Protein 4EU0 (pdb70)

Solvent-accessible surface area: 14884 Å² total; per-residue (Å²): 122,80,16,77,74,19,2,41,30,3,23,60,72,23,132,139,28,122,62,133,84,48,20,10,75,45,11,1,107,33,0,7,58,23,0,12,116,35,0,53,14,151,31,0,0,0,0,75,10,103,186,101,82,50,25,54,79,138,48,48,16,69,55,37,159,36,75,91,28,99,94,108,48,142,18,7,55,50,0,0,126,177,17,100,41,28,27,91,75,208,80,21,0,4,1,8,0,26,8,15,115,31,103,6,26,0,0,0,5,1,41,85,16,44,172,158,23,34,51,106,211,12,4,45,53,0,30,21,0,1,7,18,0,0,8,18,6,32,52,72,112,45,92,169,110,193,54,86,86,49,30,22,42,2,25,25,22,2,55,28,1,58,38,7,5,161,79,65,60,38,57,5,1,0,0,0,0,6,8,51,30,103,194,54,3,85,74,0,18,143,26,0,54,69,5,90,149,30,13,20,5,19,12,132,26,128,13,113,129,44,83,51,0,0,0,1,0,3,8,6,18,55,54,150,32,1,94,34,19,21,131,65,0,81,106,48,4,22,140,107,27,38,150,100,96,97,2,91,59,3,10,3,131,44,52,67,25,83,6,85,70,65,68,91,232,138,24,31,31,102,7,5,86,104,70,1,11,8,70,90,159,47,9,60,100

Foldseek 3Di:
DVLLVLLLVLLVVVVVPPLPDQSCLVCVAVLVVVLCVLLVAAWKFKWFADQVLHTDQPTSDIHHPYDTDDDCQPQSPVCSVVVAWDAPPCVGIKAFQAELVGGGGMIMGGPDHDPVSSDPVSRLVSNLSSHSVSNSSCPSPVVPDDDDPLQVLVQRLVSSQLCCQQPPVFKKKKKKKWAAAPVCQVVLVVLVVVLDDRSKGWAWDAAPVRTTIIMIIGGRADPVRVVVSVVVSQVSCCVVDPVVDGSVNSRIDMDMDMRHSPDDPCVVVCVVCPVVRHDCVRHDD

Sequence (285 aa):
QSLRSSLLGLRQLLRELPGDEAPLDALAETVLALLAQYGSLRIAGLYRVRYDRTPEPQPLATLGEMPALDADDLLVRTCLERGELVSVRQAAVCVPLVDTDGRILALLAVEQMPFFVFNERTFSLLAILAGHIADLLQSDRRALQLADIDAQRFSQYLKRSLLDARDHGLPACLYAFELTDARYGEEVQRLLEGSQRGLDVQLRLRNDEGRRVLLVLLPLTSAEGSQGYLQRLRILFAERFGQARELESLGVRIRQYELDAGNDRQALGHFLFNECGLNDQQVAI

InterPro domains:
  IPR003018 GAF domain [PF13185] (179-308)
  IPR029016 GAF-like domain superfamily [G3DSA:3.30.450.40] (155-318)
  IPR031583 PelD, GGDEF domain [PF16963] (321-444)
  IPR038367 PelD, GGDEF domain superfamily [G3DSA:3.30.70.2880] (319-455)

Secondary structure (DSSP, 8-state):
-HHHHHHHHHHHHHHHS-SSS-HHHHTHHHHHHHHHHHHT-SEEEEEEB-TTS-B-SS-SEEESS-PPP-S--HHHHHHHHHTS-EE-----EEEEEE-TTS-EEEEEEEEE--GGG-SHHHHHHHHHHHHHHHHHHGGGGGGG-SS-HHHHHHHHHHHHHHHHHHHH---EEEEEEEE--TTTHHHHHHHHHHT--TT-EEEEEE-TTS-EEEEEEETT--HHHHHHHHHHHHHHHHHHS-TT--TGGGTEEEEEEEE-TTS-TTHHHIIIIIIS---TTT---

Organism: Pseudomonas aeruginosa (strain ATCC 15692 / DSM 22644 / CIP 104116 / JCM 14847 / LMG 12228 / 1C / PRS 101 / PAO1) (NCBI:txid208964)

B-factor: mean 26.8, std 11.44, range [4.58, 91.26]

Structure (mmCIF, N/CA/C/O backbone):
data_4EU0
#
_entry.id   4EU0
#
_cell.length_a   58.517
_cell.length_b   41.395
_cell.length_c   62.912
_cell.angle_alpha   90.000
_cell.angle_beta   109.920
_cell.angle_gamma   90.000
#
_symmetry.space_group_name_H-M   'P 1 21 1'
#
loop_
_entity.id
_entity.type
_entity.pdbx_description
1 polymer PelD
2 non-polymer "9,9'-[(2R,3R,3aS,5S,7aR,9R,10R,10aS,12S,14aR)-3,5,10,12-tetrahydroxy-5,12-dioxidooctahydro-2H,7H-difuro[3,2-d:3',2'-j][1,3,7,9,2,8]tetraoxadiphosphacyclododecine-2,9-diyl]bis(2-amino-1,9-dihydro-6H-purin-6-one)"
3 water water
#
loop_
_atom_site.group_PDB
_atom_site.id
_atom_site.type_symbol
_atom_site.label_atom_id
_atom_site.label_alt_id
_atom_site.label_comp_id
_atom_site.label_asym_id
_atom_site.label_entity_id
_atom_site.label_seq_id
_atom_site.pdbx_PDB_ins_code
_atom_site.Cartn_x
_atom_site.Cartn_y
_atom_site.Cartn_z
_atom_site.occupancy
_atom_site.B_iso_or_equiv
_atom_site.auth_seq_id
_atom_site.auth_comp_id
_atom_site.auth_asym_id
_atom_site.auth_atom_id
_atom_site.pdbx_PDB_model_num
ATOM 1 N N . GLN A 1 1 ? 7.486 0.816 8.781 1.00 32.64 158 GLN A N 1
ATOM 2 C CA . GLN A 1 1 ? 6.509 0.066 7.946 1.00 32.15 158 GLN A CA 1
ATOM 3 C C . GLN A 1 1 ? 5.585 1.035 7.220 1.00 31.39 158 GLN A C 1
ATOM 4 O O . GLN A 1 1 ? 5.326 2.143 7.705 1.00 30.48 158 GLN A O 1
ATOM 10 N N . SER A 1 2 ? 5.104 0.618 6.050 1.00 31.12 159 SER A N 1
ATOM 11 C CA . SER A 1 2 ? 4.211 1.454 5.246 1.00 30.56 159 SER A CA 1
ATOM 12 C C . SER A 1 2 ? 2.903 1.773 5.970 1.00 28.33 159 SER A C 1
ATOM 13 O O . SER A 1 2 ? 2.424 2.907 5.901 1.00 28.22 159 SER A O 1
ATOM 16 N N . LEU A 1 3 ? 2.351 0.787 6.679 1.00 25.90 160 LEU A N 1
ATOM 17 C CA . LEU A 1 3 ? 1.147 0.996 7.485 1.00 24.07 160 LEU A CA 1
ATOM 18 C C . LEU A 1 3 ? 1.369 2.067 8.549 1.00 22.15 160 LEU A C 1
ATOM 19 O O . LEU A 1 3 ? 0.568 2.995 8.668 1.00 21.65 160 LEU A O 1
ATOM 24 N N . ARG A 1 4 ? 2.454 1.935 9.312 1.00 20.66 161 ARG A N 1
ATOM 25 C CA . ARG A 1 4 ? 2.764 2.903 10.362 1.00 19.21 161 ARG A CA 1
ATOM 26 C C . ARG A 1 4 ? 2.890 4.303 9.760 1.00 19.57 161 ARG A C 1
ATOM 27 O O . ARG A 1 4 ? 2.301 5.248 10.268 1.00 19.42 161 ARG A O 1
ATOM 35 N N . SER A 1 5 ? 3.641 4.425 8.669 1.00 20.57 162 SER A N 1
ATOM 36 C CA . SER A 1 5 ? 3.810 5.731 8.020 1.00 21.24 162 SER A CA 1
ATOM 37 C C . SER A 1 5 ? 2.487 6.281 7.487 1.00 21.23 162 SER A C 1
ATOM 38 O O . SER A 1 5 ? 2.222 7.468 7.606 1.00 21.42 162 SER A O 1
ATOM 41 N N . SER A 1 6 ? 1.644 5.414 6.925 1.00 20.76 163 SER A N 1
ATOM 42 C CA . SER A 1 6 ? 0.303 5.829 6.490 1.00 20.79 163 SER A CA 1
ATOM 43 C C . SER A 1 6 ? -0.537 6.398 7.628 1.00 19.83 163 SER A C 1
ATOM 44 O O . SER A 1 6 ? -1.186 7.429 7.477 1.00 19.87 163 SER A O 1
ATOM 47 N N . LEU A 1 7 ? -0.534 5.703 8.760 1.00 18.11 164 LEU A N 1
ATOM 48 C CA . LEU A 1 7 ? -1.298 6.140 9.928 1.00 17.11 164 LEU A CA 1
ATOM 49 C C . LEU A 1 7 ? -0.745 7.420 10.532 1.00 17.37 164 LEU A C 1
ATOM 50 O O . LEU A 1 7 ? -1.506 8.270 10.982 1.00 17.17 164 LEU A O 1
ATOM 55 N N . LEU A 1 8 ? 0.581 7.550 10.531 1.00 17.56 165 LEU A N 1
ATOM 56 C CA . LEU A 1 8 ? 1.232 8.769 11.002 1.00 18.06 165 LEU A CA 1
ATOM 57 C C . LEU A 1 8 ? 0.878 9.970 10.151 1.00 19.48 165 LEU A C 1
ATOM 58 O O . LEU A 1 8 ? 0.673 11.060 10.675 1.00 19.86 165 LEU A O 1
ATOM 63 N N . GLY A 1 9 ? 0.799 9.757 8.837 1.00 19.81 166 GLY A N 1
ATOM 64 C CA . GLY A 1 9 ? 0.388 10.792 7.904 1.00 21.98 166 GLY A CA 1
ATOM 65 C C . GLY A 1 9 ? -1.022 11.259 8.196 1.00 22.12 166 GLY A C 1
ATOM 66 O O . GLY A 1 9 ? -1.257 12.448 8.320 1.00 22.92 166 GLY A O 1
ATOM 67 N N . LEU A 1 10 ? -1.957 10.317 8.329 1.00 21.45 167 LEU A N 1
ATOM 68 C CA . LEU A 1 10 ? -3.356 10.660 8.639 1.00 21.56 167 LEU A CA 1
ATOM 69 C C . LEU A 1 10 ? -3.496 11.353 9.996 1.00 21.37 167 LEU A C 1
ATOM 70 O O . LEU A 1 10 ? -4.250 12.320 10.132 1.00 21.83 167 LEU A O 1
ATOM 75 N N . ARG A 1 11 ? -2.769 10.854 10.996 1.00 19.67 168 ARG A N 1
ATOM 76 C CA . ARG A 1 11 ? -2.796 11.455 12.327 1.00 20.21 168 ARG A CA 1
ATOM 77 C C . ARG A 1 11 ? -2.356 12.919 12.301 1.00 22.06 168 ARG A C 1
ATOM 78 O O . ARG A 1 11 ? -2.925 13.765 12.995 1.00 22.59 168 ARG A O 1
ATOM 86 N N . GLN A 1 12 ? -1.360 13.209 11.471 1.00 23.49 169 GLN A N 1
ATOM 87 C CA . GLN A 1 12 ? -0.802 14.551 11.400 1.00 25.95 169 GLN A CA 1
ATOM 88 C C . GLN A 1 12 ? -1.784 15.484 10.708 1.00 27.97 169 GLN A C 1
ATOM 89 O O . GLN A 1 12 ? -1.966 16.626 11.126 1.00 29.52 169 GLN A O 1
ATOM 95 N N . LEU A 1 13 ? -2.447 14.975 9.672 1.00 28.50 170 LEU A N 1
ATOM 96 C CA . LEU A 1 13 ? -3.502 15.720 8.988 1.00 31.18 170 LEU A CA 1
ATOM 97 C C . LEU A 1 13 ? -4.624 16.051 9.974 1.00 31.57 170 LEU A C 1
ATOM 98 O O . LEU A 1 13 ? -5.155 17.164 9.962 1.00 33.13 170 LEU A O 1
ATOM 103 N N . LEU A 1 14 ? -4.950 15.093 10.847 1.00 30.64 171 LEU A N 1
ATOM 104 C CA . LEU A 1 14 ? -5.971 15.285 11.881 1.00 31.69 171 LEU A CA 1
ATOM 105 C C . LEU A 1 14 ? -5.548 16.298 12.946 1.00 33.11 171 LEU A C 1
ATOM 106 O O . LEU A 1 14 ? -6.386 17.020 13.486 1.00 34.83 171 LEU A O 1
ATOM 111 N N . ARG A 1 15 ? -4.250 16.349 13.240 1.00 33.47 172 ARG A N 1
ATOM 112 C CA . ARG A 1 15 ? -3.704 17.313 14.198 1.00 34.97 172 ARG A CA 1
ATOM 113 C C . ARG A 1 15 ? -3.633 18.713 13.584 1.00 37.96 172 ARG A C 1
ATOM 114 O O . ARG A 1 15 ? -3.746 19.713 14.296 1.00 39.33 172 ARG A O 1
ATOM 122 N N . GLU A 1 16 ? -3.453 18.767 12.264 1.00 39.41 173 GLU A N 1
ATOM 123 C CA . GLU A 1 16 ? -3.364 20.031 11.522 1.00 42.66 173 GLU A CA 1
ATOM 124 C C . GLU A 1 16 ? -4.733 20.578 11.109 1.00 44.76 173 GLU A C 1
ATOM 125 O O . GLU A 1 16 ? -4.829 21.691 10.581 1.00 47.09 173 GLU A O 1
ATOM 131 N N . LEU A 1 17 ? -5.781 19.786 11.344 1.00 44.44 174 LEU A N 1
ATOM 132 C CA . LEU A 1 17 ? -7.166 20.175 11.053 1.00 46.69 174 LEU A CA 1
ATOM 133 C C . LEU A 1 17 ? -7.538 21.418 11.868 1.00 48.89 174 LEU A C 1
ATOM 134 O O . LEU A 1 17 ? -7.210 21.487 13.054 1.00 48.20 174 LEU A O 1
ATOM 139 N N . PRO A 1 18 ? -8.219 22.404 11.236 1.00 51.97 175 PRO A N 1
ATOM 140 C CA . PRO A 1 18 ? -8.551 23.679 11.893 1.00 54.73 175 PRO A CA 1
ATOM 141 C C . PRO A 1 18 ? -9.162 23.557 13.294 1.00 54.78 175 PRO A C 1
ATOM 142 O O . PRO A 1 18 ? -8.919 24.420 14.140 1.00 56.22 175 PRO A O 1
ATOM 146 N N . GLY A 1 19 ? -9.948 22.508 13.530 1.00 53.78 176 GLY A N 1
ATOM 147 C CA . GLY A 1 19 ? -10.471 22.226 14.870 1.00 53.84 176 GLY A CA 1
ATOM 148 C C . GLY A 1 19 ? -11.980 22.304 15.006 1.00 55.43 176 GLY A C 1
ATOM 149 O O . GLY A 1 19 ? -12.564 21.666 15.886 1.00 54.79 176 GLY A O 1
ATOM 150 N N . ASP A 1 20 ? -12.606 23.095 14.139 1.00 57.90 177 ASP A N 1
ATOM 151 C CA . ASP A 1 20 ? -14.056 23.256 14.118 1.00 59.70 177 ASP A CA 1
ATOM 152 C C . ASP A 1 20 ? -14.734 22.109 13.368 1.00 58.48 177 ASP A C 1
ATOM 153 O O . ASP A 1 20 ? -15.828 21.675 13.743 1.00 58.95 177 ASP A O 1
ATOM 158 N N . GLU A 1 21 ? -14.076 21.617 12.319 1.00 57.10 178 GLU A N 1
ATOM 159 C CA . GLU A 1 21 ? -14.690 20.673 11.384 1.00 56.09 178 GLU A CA 1
ATOM 160 C C . GLU A 1 21 ? -14.715 19.234 11.880 1.00 53.17 178 GLU A C 1
ATOM 161 O O . GLU A 1 21 ? -13.808 18.788 12.585 1.00 51.41 178 GLU A O 1
ATOM 167 N N . ALA A 1 22 ? -15.767 18.519 11.486 1.00 52.65 179 ALA A N 1
ATOM 168 C CA . ALA A 1 22 ? -15.938 17.111 11.818 1.00 50.12 179 ALA A CA 1
ATOM 169 C C . ALA A 1 22 ? -14.922 16.256 11.051 1.00 47.79 179 ALA A C 1
ATOM 170 O O . ALA A 1 22 ? -14.883 16.295 9.817 1.00 48.40 179 ALA A O 1
ATOM 172 N N . PRO A 1 23 ? -14.092 15.488 11.786 1.00 45.32 180 PRO A N 1
ATOM 173 C CA . PRO A 1 23 ? -12.939 14.755 11.246 1.00 43.15 180 PRO A CA 1
ATOM 174 C C . PRO A 1 23 ? -13.262 13.820 10.080 1.00 42.31 180 PRO A C 1
ATOM 175 O O . PRO A 1 23 ? -12.529 13.804 9.086 1.00 41.88 180 PRO A O 1
ATOM 179 N N . LEU A 1 24 ? -14.342 13.054 10.200 1.00 41.93 181 LEU A N 1
ATOM 180 C CA . LEU A 1 24 ? -14.716 12.094 9.159 1.00 41.35 181 LEU A CA 1
ATOM 181 C C . LEU A 1 24 ? -15.061 12.790 7.837 1.00 42.83 181 LEU A C 1
ATOM 182 O O . LEU A 1 24 ? -14.744 12.275 6.766 1.00 42.50 181 LEU A O 1
ATOM 187 N N . ASP A 1 25 ? -15.684 13.965 7.930 1.00 44.47 182 ASP A N 1
ATOM 188 C CA . ASP A 1 25 ? -16.029 14.782 6.764 1.00 46.31 182 ASP A CA 1
ATOM 189 C C . ASP A 1 25 ? -14.804 15.362 6.062 1.00 46.21 182 ASP A C 1
ATOM 190 O O . ASP A 1 25 ? -14.658 15.228 4.844 1.00 46.79 182 ASP A O 1
ATOM 195 N N . ALA A 1 26 ? -13.936 16.008 6.839 1.00 45.44 183 ALA A N 1
ATOM 196 C CA . ALA A 1 26 ? -12.765 16.712 6.314 1.00 45.64 183 ALA A CA 1
ATOM 197 C C . ALA A 1 26 ? -11.710 15.799 5.690 1.00 43.72 183 ALA A C 1
ATOM 198 O O . ALA A 1 26 ? -10.985 16.209 4.780 1.00 44.46 183 ALA A O 1
ATOM 200 N N . LEU A 1 27 ? -11.617 14.569 6.185 1.00 41.37 184 LEU A N 1
ATOM 201 C CA . LEU A 1 27 ? -10.579 13.651 5.728 1.00 39.49 184 LEU A CA 1
ATOM 202 C C . LEU A 1 27 ? -11.116 12.424 4.998 1.00 38.29 184 LEU A C 1
ATOM 203 O O . LEU A 1 27 ? -10.367 11.487 4.724 1.00 36.79 184 LEU A O 1
ATOM 208 N N . ALA A 1 28 ? -12.401 12.463 4.651 1.00 38.66 185 ALA A N 1
ATOM 209 C CA . ALA A 1 28 ? -13.072 11.362 3.950 1.00 37.73 185 ALA A CA 1
ATOM 210 C C . ALA A 1 28 ? -12.340 10.922 2.685 1.00 37.51 185 ALA A C 1
ATOM 211 O O . ALA A 1 28 ? -12.166 9.720 2.457 1.00 36.23 185 ALA A O 1
ATOM 213 N N . GLU A 1 29 ? -11.916 11.891 1.869 1.00 38.79 186 GLU A N 1
ATOM 214 C CA . GLU A 1 29 ? -11.195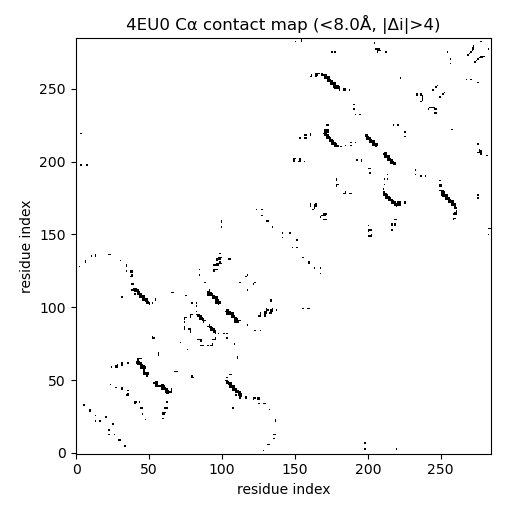 11.596 0.627 1.00 38.92 186 GLU A CA 1
ATOM 215 C C . GLU A 1 29 ? -9.865 10.893 0.907 1.00 36.90 186 GLU A C 1
ATOM 216 O O . GLU A 1 29 ? -9.495 9.950 0.209 1.00 36.36 186 GLU A O 1
ATOM 222 N N . THR A 1 30 ? -9.173 11.348 1.947 1.00 35.67 187 THR A N 1
ATOM 223 C CA . THR A 1 30 ? -7.907 10.761 2.370 1.00 33.91 187 THR A CA 1
ATOM 224 C C . THR A 1 30 ? -8.108 9.351 2.919 1.00 31.58 187 THR A C 1
ATOM 225 O O . THR A 1 30 ? -7.325 8.443 2.612 1.00 31.20 187 THR A O 1
ATOM 229 N N . VAL A 1 31 ? -9.153 9.175 3.728 1.00 30.50 188 VAL A N 1
ATOM 230 C CA . VAL A 1 31 ? -9.467 7.868 4.314 1.00 28.28 188 VAL A CA 1
ATOM 231 C C . VAL A 1 31 ? -9.760 6.864 3.203 1.00 27.93 188 VAL A C 1
ATOM 232 O O . VAL A 1 31 ? -9.178 5.777 3.165 1.00 27.02 188 VAL A O 1
ATOM 236 N N . LEU A 1 32 ? -10.646 7.244 2.287 1.00 28.90 189 LEU A N 1
ATOM 237 C CA . LEU A 1 32 ? -10.956 6.401 1.137 1.00 28.72 189 LEU A CA 1
ATOM 238 C C . LEU A 1 32 ? -9.721 6.087 0.281 1.00 28.82 189 LEU A C 1
ATOM 239 O O . LEU A 1 32 ? -9.521 4.936 -0.123 1.00 28.24 189 LEU A O 1
ATOM 244 N N . ALA A 1 33 ? -8.897 7.102 0.020 1.00 29.35 190 ALA A N 1
ATOM 245 C CA . ALA A 1 33 ? -7.664 6.927 -0.759 1.00 29.67 190 ALA A CA 1
ATOM 246 C C . ALA A 1 33 ? -6.737 5.896 -0.117 1.00 28.24 190 ALA A C 1
ATOM 247 O O . ALA A 1 33 ? -6.196 5.031 -0.807 1.00 28.29 190 ALA A O 1
ATOM 249 N N . LEU A 1 34 ? -6.569 5.998 1.202 1.00 26.95 191 LEU A N 1
ATOM 250 C CA . LEU A 1 34 ? -5.762 5.049 1.969 1.00 25.52 191 LEU A CA 1
ATOM 251 C C . LEU A 1 34 ? -6.306 3.628 1.838 1.00 24.67 191 LEU A C 1
ATOM 252 O O . LEU A 1 34 ? -5.553 2.695 1.538 1.00 24.41 191 LEU A O 1
ATOM 257 N N . LEU A 1 35 ? -7.610 3.471 2.056 1.00 24.33 192 LEU A N 1
ATOM 258 C CA . LEU A 1 35 ? -8.263 2.171 1.914 1.00 23.73 192 LEU A CA 1
ATOM 259 C C . LEU A 1 35 ? -8.144 1.643 0.485 1.00 24.73 192 LEU A C 1
ATOM 260 O O . LEU A 1 35 ? -7.937 0.444 0.278 1.00 24.42 192 LEU A O 1
ATOM 265 N N . ALA A 1 36 ? -8.265 2.547 -0.488 1.00 26.22 193 ALA A N 1
ATOM 266 C CA . ALA A 1 36 ? -8.113 2.209 -1.912 1.00 28.02 193 ALA A CA 1
ATOM 267 C C . ALA A 1 36 ? -6.706 1.715 -2.248 1.00 28.68 193 ALA A C 1
ATOM 268 O O . ALA A 1 36 ? -6.548 0.751 -3.005 1.00 29.37 193 ALA A O 1
ATOM 270 N N . GLN A 1 37 ? -5.703 2.385 -1.678 1.00 28.81 194 GLN A N 1
ATOM 271 C CA . GLN A 1 37 ? -4.289 2.039 -1.849 1.00 29.69 194 GLN A CA 1
ATOM 272 C C . GLN A 1 37 ? -4.001 0.617 -1.365 1.00 28.49 194 GLN A C 1
ATOM 273 O O . GLN A 1 37 ? -3.469 -0.204 -2.112 1.00 28.99 194 GLN A O 1
ATOM 279 N N . TYR A 1 38 ? -4.380 0.325 -0.124 1.00 26.78 195 TYR A N 1
ATOM 280 C CA . TYR A 1 38 ? -4.072 -0.973 0.478 1.00 26.11 195 TYR A CA 1
ATOM 281 C C . TYR A 1 38 ? -4.900 -2.139 -0.087 1.00 26.13 195 TYR A C 1
ATOM 282 O O . TYR A 1 38 ? -4.414 -3.271 -0.146 1.00 26.11 195 TYR A O 1
ATOM 291 N N . GLY A 1 39 ? -6.128 -1.860 -0.520 1.00 25.75 196 GLY A N 1
ATOM 292 C CA . GLY A 1 39 ? -6.987 -2.895 -1.105 1.00 26.12 196 GLY A CA 1
ATOM 293 C C . GLY A 1 39 ? -6.953 -3.025 -2.623 1.00 27.47 196 GLY A C 1
ATOM 294 O O . GLY A 1 39 ? -7.676 -3.847 -3.197 1.00 27.94 196 GLY A O 1
ATOM 295 N N . SER A 1 40 ? -6.105 -2.229 -3.275 1.00 28.03 197 SER A N 1
ATOM 296 C CA . SER A 1 40 ? -6.100 -2.108 -4.742 1.00 29.73 197 SER A CA 1
ATOM 297 C C . SER A 1 40 ? -7.519 -1.896 -5.293 1.00 29.78 197 SER A C 1
ATOM 298 O O . SER A 1 40 ? -7.888 -2.453 -6.330 1.00 30.92 197 SER A O 1
ATOM 301 N N . LEU A 1 41 ? -8.309 -1.089 -4.585 1.00 28.46 198 LEU A N 1
ATOM 302 C CA . LEU A 1 41 ? -9.711 -0.861 -4.947 1.00 28.73 198 LEU A CA 1
ATOM 303 C C . LEU A 1 41 ? -9.839 -0.070 -6.242 1.00 30.49 198 LEU A C 1
ATOM 304 O O . LEU A 1 41 ? -9.006 0.789 -6.532 1.00 31.23 198 LEU A O 1
ATOM 309 N N . ARG A 1 42 ? -10.878 -0.373 -7.015 1.00 31.50 199 ARG A N 1
ATOM 310 C CA . ARG A 1 42 ? -11.142 0.357 -8.250 1.00 33.72 199 ARG A CA 1
ATOM 311 C C . ARG A 1 42 ? -12.452 1.149 -8.199 1.00 33.94 199 ARG A C 1
ATOM 312 O O . ARG A 1 42 ? -12.505 2.289 -8.673 1.00 35.33 199 ARG A O 1
ATOM 320 N N . ILE A 1 43 ? -13.503 0.544 -7.644 1.00 32.64 200 ILE A N 1
ATOM 321 C CA . ILE A 1 43 ? -14.760 1.259 -7.406 1.00 32.61 200 ILE A CA 1
ATOM 322 C C . ILE A 1 43 ? -15.241 1.022 -5.976 1.00 30.82 200 ILE A C 1
ATOM 323 O O . ILE A 1 43 ? -15.454 -0.122 -5.560 1.00 29.88 200 ILE A O 1
ATOM 328 N N . ALA A 1 44 ? -15.411 2.116 -5.232 1.00 30.27 201 ALA A N 1
ATOM 329 C CA . ALA A 1 44 ? -15.770 2.049 -3.817 1.00 28.38 201 ALA A CA 1
ATOM 330 C C . ALA A 1 44 ? -16.388 3.358 -3.323 1.00 28.65 201 ALA A C 1
ATOM 331 O O . ALA A 1 44 ? -16.360 4.375 -4.025 1.00 29.67 201 ALA A O 1
ATOM 333 N N . GLY A 1 45 ? -16.937 3.317 -2.111 1.00 27.47 202 GLY A N 1
ATOM 334 C CA . GLY A 1 45 ? -17.516 4.495 -1.471 1.00 27.64 202 GLY A CA 1
ATOM 335 C C . GLY A 1 45 ? -17.341 4.452 0.034 1.00 26.12 202 GLY A C 1
ATOM 336 O O . GLY A 1 45 ? -17.271 3.371 0.632 1.00 24.21 202 GLY A O 1
ATOM 337 N N . LEU A 1 46 ? -17.262 5.633 0.642 1.00 26.46 203 LEU A N 1
ATOM 338 C CA . LEU A 1 46 ? -17.155 5.760 2.093 1.00 25.93 203 LEU A CA 1
ATOM 339 C C . LEU A 1 46 ? -18.381 6.477 2.647 1.00 27.29 203 LEU A C 1
ATOM 340 O O . LEU A 1 46 ? -18.738 7.557 2.176 1.00 29.18 203 LEU A O 1
ATOM 345 N N . TYR A 1 47 ? -19.015 5.870 3.648 1.00 27.48 204 TYR A N 1
ATOM 346 C CA . TYR A 1 47 ? -20.289 6.367 4.190 1.00 28.83 204 TYR A CA 1
ATOM 347 C C . TYR A 1 47 ? -20.248 6.509 5.706 1.00 28.84 204 TYR A C 1
ATOM 348 O O . TYR A 1 47 ? -19.593 5.727 6.382 1.00 27.29 204 TYR A O 1
ATOM 357 N N . ARG A 1 48 ? -20.953 7.506 6.237 1.00 30.50 205 ARG A N 1
ATOM 358 C CA . ARG A 1 48 ? -21.081 7.649 7.683 1.00 30.55 205 ARG A CA 1
ATOM 359 C C . ARG A 1 48 ? -22.083 6.629 8.217 1.00 30.44 205 ARG A C 1
ATOM 360 O O . ARG A 1 48 ? -23.108 6.370 7.591 1.00 31.15 205 ARG A O 1
ATOM 368 N N . VAL A 1 49 ? -21.776 6.052 9.374 1.00 29.28 206 VAL A N 1
ATOM 369 C CA . VAL A 1 49 ? -22.696 5.142 10.043 1.00 29.86 206 VAL A CA 1
ATOM 370 C C . VAL A 1 49 ? -23.245 5.806 11.305 1.00 31.54 206 VAL A C 1
ATOM 371 O O . VAL A 1 49 ? -22.478 6.297 12.133 1.00 30.67 206 VAL A O 1
ATOM 375 N N . ARG A 1 50 ? -24.571 5.816 11.430 1.00 34.12 207 ARG A N 1
ATOM 376 C CA . ARG A 1 50 ? -25.254 6.433 12.576 1.00 36.64 207 ARG A CA 1
ATOM 377 C C . ARG A 1 50 ? -25.084 5.599 13.845 1.00 36.68 207 ARG A C 1
ATOM 378 O O . ARG A 1 50 ? -24.560 4.487 13.799 1.00 35.42 207 ARG A O 1
ATOM 386 N N . TYR A 1 51 ? -25.540 6.138 14.976 1.00 38.77 208 TYR A N 1
ATOM 387 C CA . TYR A 1 51 ? -25.396 5.457 16.262 1.00 39.31 208 TYR A CA 1
ATOM 388 C C . TYR A 1 51 ? -26.116 4.105 16.311 1.00 39.81 208 TYR A C 1
ATOM 389 O O . TYR A 1 51 ? -25.624 3.164 16.936 1.00 39.06 208 TYR A O 1
ATOM 398 N N . ASP A 1 52 ? -27.265 4.012 15.643 1.00 41.63 209 ASP A N 1
ATOM 399 C CA . ASP A 1 52 ? -28.054 2.777 15.618 1.00 42.48 209 ASP A CA 1
ATOM 400 C C . ASP A 1 52 ? -27.567 1.742 14.585 1.00 41.07 209 ASP A C 1
ATOM 401 O O . ASP A 1 52 ? -28.261 0.764 14.309 1.00 41.84 209 ASP A O 1
ATOM 406 N N . ARG A 1 53 ? -26.371 1.965 14.038 1.00 39.59 210 ARG A N 1
ATOM 407 C CA . ARG A 1 53 ? -25.730 1.054 13.067 1.00 38.18 210 ARG A CA 1
ATOM 408 C C . ARG A 1 53 ? -26.448 0.981 11.711 1.00 39.00 210 ARG A C 1
ATOM 409 O O . ARG A 1 53 ? -26.455 -0.066 11.052 1.00 38.67 210 ARG A O 1
ATOM 417 N N . THR A 1 54 ? -27.054 2.095 11.305 1.00 40.08 211 THR A N 1
ATOM 418 C CA . THR A 1 54 ? -27.618 2.222 9.961 1.00 40.84 211 THR A CA 1
ATOM 419 C C . THR A 1 54 ? -26.804 3.242 9.158 1.00 40.10 211 THR A C 1
ATOM 420 O O . THR A 1 54 ? -26.370 4.260 9.712 1.00 39.90 211 THR A O 1
ATOM 424 N N . PRO A 1 55 ? -26.573 2.966 7.859 1.00 39.86 212 PRO A N 1
ATOM 425 C CA . PRO A 1 55 ? -25.696 3.830 7.066 1.00 39.58 212 PRO A CA 1
ATOM 426 C C . PRO A 1 55 ? -26.392 5.059 6.487 1.00 41.63 212 PRO A C 1
ATOM 427 O O . PRO A 1 55 ? -27.577 5.005 6.155 1.00 42.76 212 PRO A O 1
ATOM 431 N N . GLU A 1 56 ? -25.643 6.151 6.365 1.00 42.07 213 GLU A N 1
ATOM 432 C CA . GLU A 1 56 ? -26.134 7.362 5.713 1.00 44.49 213 GLU A CA 1
ATOM 433 C C . GLU A 1 56 ? -25.832 7.260 4.213 1.00 44.79 213 GLU A C 1
ATOM 434 O O . GLU A 1 56 ? -24.663 7.205 3.821 1.00 43.64 213 GLU A O 1
ATOM 440 N N . PRO A 1 57 ? -26.888 7.210 3.374 1.00 46.57 214 PRO A N 1
ATOM 441 C CA . PRO A 1 57 ? -26.792 6.975 1.923 1.00 47.14 214 PRO A CA 1
ATOM 442 C C . PRO A 1 57 ? -25.902 7.968 1.169 1.00 47.66 214 PRO A C 1
ATOM 443 O O . PRO A 1 57 ? -25.187 7.573 0.245 1.00 47.15 214 PRO A O 1
ATOM 447 N N . GLN A 1 58 ? -25.958 9.239 1.566 1.00 49.11 215 GLN A N 1
ATOM 448 C CA . GLN A 1 58 ? -25.119 10.296 1.000 1.00 49.90 215 GLN A CA 1
ATOM 449 C C . GLN A 1 58 ? -23.629 9.957 1.164 1.00 47.69 215 GLN A C 1
ATOM 450 O O . GLN A 1 58 ? -23.128 9.914 2.288 1.00 46.30 215 GLN A O 1
ATOM 456 N N . PRO A 1 59 ? -22.919 9.706 0.045 1.00 47.23 216 PRO A N 1
ATOM 457 C CA . PRO A 1 59 ? -21.521 9.271 0.143 1.00 45.32 216 PRO A CA 1
ATOM 458 C C . PRO A 1 59 ? -20.589 10.393 0.597 1.00 45.16 216 PRO A C 1
ATOM 459 O O . PRO A 1 59 ? -20.682 11.515 0.094 1.00 46.84 216 PRO A O 1
ATOM 463 N N . LEU A 1 60 ? -19.707 10.088 1.548 1.00 42.97 217 LEU A N 1
ATOM 464 C CA . LEU A 1 60 ? -18.724 11.056 2.026 1.00 42.66 217 LEU A CA 1
ATOM 465 C C . LEU A 1 60 ? -17.610 11.244 1.007 1.00 42.78 217 LEU A C 1
ATOM 466 O O . LEU A 1 60 ? -17.033 12.329 0.899 1.00 43.59 217 LEU A O 1
ATOM 471 N N . ALA A 1 61 ? -17.312 10.167 0.279 1.00 41.90 218 ALA A N 1
ATOM 472 C CA . ALA A 1 61 ? -16.296 10.146 -0.772 1.00 42.20 218 ALA A CA 1
ATOM 473 C C . ALA A 1 61 ? -16.501 8.905 -1.634 1.00 41.90 218 ALA A C 1
ATOM 474 O O . ALA A 1 61 ? -16.968 7.872 -1.142 1.00 40.63 218 ALA A O 1
ATOM 476 N N . THR A 1 62 ? -16.158 9.017 -2.918 1.00 43.02 219 THR A N 1
ATOM 477 C CA . THR A 1 62 ? -16.321 7.916 -3.870 1.00 43.13 219 THR A CA 1
ATOM 478 C C . THR A 1 62 ? -15.064 7.677 -4.714 1.00 43.31 219 THR A C 1
ATOM 479 O O . THR A 1 62 ? -14.283 8.597 -4.963 1.00 44.01 219 THR A O 1
ATOM 483 N N . LEU A 1 63 ? -14.876 6.428 -5.129 1.00 42.81 220 LEU A N 1
ATOM 484 C CA . LEU A 1 63 ? -13.782 6.045 -6.016 1.00 43.59 220 LEU A CA 1
ATOM 485 C C . LEU A 1 63 ? -14.356 5.265 -7.192 1.00 44.72 220 LEU A C 1
ATOM 486 O O . LEU A 1 63 ? -15.187 4.378 -7.002 1.00 43.94 220 LEU A O 1
ATOM 491 N N . GLY A 1 64 ? -13.912 5.606 -8.400 1.00 46.77 221 GLY A N 1
ATOM 492 C CA . GLY A 1 64 ? -14.436 5.003 -9.624 1.00 48.59 221 GLY A CA 1
ATOM 493 C C . GLY A 1 64 ? -15.866 5.435 -9.882 1.00 49.97 221 GLY A C 1
ATOM 494 O O . GLY A 1 64 ? -16.349 6.398 -9.276 1.00 50.13 221 GLY A O 1
ATOM 495 N N . GLU A 1 65 ? -16.547 4.719 -10.774 1.00 51.23 222 GLU A N 1
ATOM 496 C CA . GLU A 1 65 ? -17.939 5.019 -11.102 1.00 52.84 222 GLU A CA 1
ATOM 497 C C . GLU A 1 65 ? -18.855 4.388 -10.053 1.00 51.38 222 GLU A C 1
ATOM 498 O O . GLU A 1 65 ? -19.434 3.321 -10.266 1.00 50.97 222 GLU A O 1
ATOM 504 N N . MET A 1 66 ? -18.964 5.074 -8.918 1.00 50.90 223 MET A N 1
ATOM 505 C CA . MET A 1 66 ? -19.636 4.576 -7.721 1.00 49.82 223 MET A CA 1
ATOM 506 C C . MET A 1 66 ? -21.166 4.595 -7.834 1.00 50.66 223 MET A C 1
ATOM 507 O O . MET A 1 66 ? -21.765 5.669 -7.889 1.00 52.10 223 MET A O 1
ATOM 512 N N . PRO A 1 67 ? -21.802 3.406 -7.854 1.00 50.21 224 PRO A N 1
ATOM 513 C CA . PRO A 1 67 ? -23.266 3.325 -7.819 1.00 51.09 224 PRO A CA 1
ATOM 514 C C . PRO A 1 67 ? -23.817 3.585 -6.416 1.00 50.33 224 PRO A C 1
ATOM 515 O O . PRO A 1 67 ? -23.174 3.234 -5.425 1.00 48.80 224 PRO A O 1
ATOM 519 N N . ALA A 1 68 ? -25.001 4.183 -6.339 1.00 51.59 225 ALA A N 1
ATOM 520 C CA . ALA A 1 68 ? -25.611 4.550 -5.057 1.00 51.39 225 ALA A CA 1
ATOM 521 C C . ALA A 1 68 ? -25.896 3.346 -4.153 1.00 50.19 225 ALA A C 1
ATOM 522 O O . ALA A 1 68 ? -26.252 2.271 -4.636 1.00 49.91 225 ALA A O 1
ATOM 524 N N . LEU A 1 69 ? -25.716 3.530 -2.843 1.00 49.57 226 LEU A N 1
ATOM 525 C CA . LEU A 1 69 ? -26.107 2.522 -1.853 1.00 49.15 226 LEU A CA 1
ATOM 526 C C . LEU A 1 69 ? -27.622 2.511 -1.728 1.00 51.02 226 LEU A C 1
ATOM 527 O O . LEU A 1 69 ? -28.220 3.518 -1.337 1.00 52.23 226 LEU A O 1
ATOM 532 N N . ASP A 1 70 ? -28.240 1.377 -2.055 1.00 51.72 227 ASP A N 1
ATOM 533 C CA . ASP A 1 70 ? -29.704 1.263 -2.060 1.00 53.45 227 ASP A CA 1
ATOM 534 C C . ASP A 1 70 ? -30.301 1.151 -0.651 1.00 53.43 227 ASP A C 1
ATOM 535 O O . ASP A 1 70 ? -29.698 1.621 0.321 1.00 52.79 227 ASP A O 1
ATOM 540 N N . ALA A 1 71 ? -31.479 0.530 -0.554 1.00 54.36 228 ALA A N 1
ATOM 541 C CA . ALA A 1 71 ? -32.183 0.359 0.719 1.00 54.44 228 ALA A CA 1
ATOM 542 C C . ALA A 1 71 ? -31.408 -0.546 1.680 1.00 52.55 228 ALA A C 1
ATOM 543 O O . ALA A 1 71 ? -30.485 -0.086 2.350 1.00 51.51 228 ALA A O 1
ATOM 545 N N . ASP A 1 72 ? -31.765 -1.827 1.737 1.00 52.13 229 ASP A N 1
ATOM 546 C CA . ASP A 1 72 ? -31.095 -2.749 2.656 1.00 50.08 229 ASP A CA 1
ATOM 547 C C . ASP A 1 72 ? -30.312 -3.864 1.951 1.00 48.02 229 ASP A C 1
ATOM 548 O O . ASP A 1 72 ? -30.669 -5.041 2.033 1.00 48.32 229 ASP A O 1
ATOM 553 N N . ASP A 1 73 ? -29.233 -3.481 1.267 1.00 45.75 230 ASP A N 1
ATOM 554 C CA . ASP A 1 73 ? -28.312 -4.449 0.666 1.00 43.60 230 ASP A CA 1
ATOM 555 C C . ASP A 1 73 ? -27.848 -5.439 1.732 1.00 41.86 230 ASP A C 1
ATOM 556 O O . ASP A 1 73 ? -27.444 -5.037 2.827 1.00 40.76 230 ASP A O 1
ATOM 561 N N . LEU A 1 74 ? -27.916 -6.729 1.410 1.00 40.98 231 LEU A N 1
ATOM 562 C CA . LEU A 1 74 ? -27.605 -7.790 2.369 1.00 39.87 231 LEU A CA 1
ATOM 563 C C . LEU A 1 74 ? -26.180 -7.702 2.923 1.00 37.76 231 LEU A C 1
ATOM 564 O O . LEU A 1 74 ? -25.954 -7.990 4.098 1.00 37.08 231 LEU A O 1
ATOM 569 N N . LEU A 1 75 ? -25.232 -7.301 2.079 1.00 36.21 232 LEU A N 1
ATOM 570 C CA . LEU A 1 75 ? -23.834 -7.181 2.499 1.00 34.30 232 LEU A CA 1
ATOM 571 C C . LEU A 1 75 ? -23.653 -6.021 3.485 1.00 33.22 232 LEU A C 1
ATOM 572 O O . LEU A 1 75 ? -22.957 -6.156 4.497 1.00 31.96 232 LEU A O 1
ATOM 577 N N . VAL A 1 76 ? -24.298 -4.897 3.185 1.00 33.31 233 VAL A N 1
ATOM 578 C CA . VAL A 1 76 ? -24.265 -3.714 4.047 1.00 33.00 233 VAL A CA 1
ATOM 579 C C . VAL A 1 76 ? -24.895 -4.019 5.409 1.00 33.20 233 VAL A C 1
ATOM 580 O O . VAL A 1 76 ? -24.361 -3.624 6.453 1.00 32.49 233 VAL A O 1
ATOM 584 N N . ARG A 1 77 ? -26.017 -4.738 5.397 1.00 34.30 234 ARG A N 1
ATOM 585 C CA . ARG A 1 77 ? -26.720 -5.071 6.636 1.00 34.98 234 ARG A CA 1
ATOM 586 C C . ARG A 1 77 ? -25.959 -6.063 7.511 1.00 33.94 234 ARG A C 1
ATOM 587 O O . ARG A 1 77 ? -25.854 -5.863 8.723 1.00 33.67 234 ARG A O 1
ATOM 595 N N . THR A 1 78 ? -25.414 -7.114 6.899 1.00 33.25 235 THR A N 1
ATOM 596 C CA . THR A 1 78 ? -24.636 -8.107 7.640 1.00 32.37 235 THR A CA 1
ATOM 597 C C . THR A 1 78 ? -23.375 -7.478 8.226 1.00 30.45 235 THR A C 1
ATOM 598 O O . THR A 1 78 ? -23.005 -7.784 9.354 1.00 30.31 235 THR A O 1
ATOM 602 N N . CYS A 1 79 ? -22.730 -6.603 7.451 1.00 29.46 236 CYS A N 1
ATOM 603 C CA . CYS A 1 79 ? -21.522 -5.892 7.886 1.00 28.18 236 CYS A CA 1
ATOM 604 C C . CYS A 1 79 ? -21.790 -5.084 9.149 1.00 28.49 236 CYS A C 1
ATOM 605 O O . CYS A 1 79 ? -21.038 -5.160 10.122 1.00 27.48 236 CYS A O 1
ATOM 608 N N . LEU A 1 80 ? -22.868 -4.310 9.115 1.00 29.79 237 LEU A N 1
ATOM 609 C CA . LEU A 1 80 ? -23.196 -3.410 10.211 1.00 30.77 237 LEU A CA 1
ATOM 610 C C . LEU A 1 80 ? -23.764 -4.124 11.436 1.00 32.20 237 LEU A C 1
ATOM 611 O O . LEU A 1 80 ? -23.608 -3.643 12.555 1.00 32.37 237 LEU A O 1
ATOM 616 N N . GLU A 1 81 ? -24.394 -5.278 11.219 1.00 33.75 238 GLU A N 1
ATOM 617 C CA . GLU A 1 81 ? -24.925 -6.094 12.312 1.00 35.67 238 GLU A CA 1
ATOM 618 C C . GLU A 1 81 ? -23.831 -6.882 13.030 1.00 34.91 238 GLU A C 1
ATOM 619 O O . GLU A 1 81 ? -23.909 -7.101 14.241 1.00 35.61 238 GLU A O 1
ATOM 625 N N . ARG A 1 82 ? -22.812 -7.298 12.280 1.00 33.93 239 ARG A N 1
ATOM 626 C CA . ARG A 1 82 ? -21.697 -8.060 12.836 1.00 33.24 239 ARG A CA 1
ATOM 627 C C . ARG A 1 82 ? -20.604 -7.148 13.382 1.00 31.25 239 ARG A C 1
ATOM 628 O O . ARG A 1 82 ? -19.830 -7.551 14.251 1.00 30.87 239 ARG A O 1
ATOM 636 N N . GLY A 1 83 ? -20.537 -5.930 12.851 1.00 30.09 240 GLY A N 1
ATOM 637 C CA . GLY A 1 83 ? -19.432 -5.014 13.128 1.00 28.01 240 GLY A CA 1
ATOM 638 C C . GLY A 1 83 ? -18.119 -5.551 12.584 1.00 26.69 240 GLY A C 1
ATOM 639 O O . GLY A 1 83 ? -17.056 -5.312 13.158 1.00 24.97 240 GLY A O 1
ATOM 640 N N . GLU A 1 84 ? -18.204 -6.286 11.475 1.00 26.70 241 GLU A N 1
ATOM 641 C CA . GLU A 1 84 ? -17.049 -6.966 10.885 1.00 26.31 241 GLU A CA 1
ATOM 642 C C . GLU A 1 84 ? -17.067 -6.857 9.371 1.00 25.56 241 GLU A C 1
ATOM 643 O O . GLU A 1 84 ? -18.121 -6.669 8.757 1.00 26.29 241 GLU A O 1
ATOM 649 N N . LEU A 1 85 ? -15.883 -6.995 8.784 1.00 24.32 242 LEU A N 1
ATOM 650 C CA . LEU A 1 85 ? -15.723 -7.108 7.347 1.00 24.27 242 LEU A CA 1
ATOM 651 C C . LEU A 1 85 ? -16.506 -8.311 6.826 1.00 25.49 242 LEU A C 1
ATOM 652 O O . LEU A 1 85 ? -16.424 -9.411 7.374 1.00 25.69 242 LEU A O 1
ATOM 657 N N . VAL A 1 86 ? -17.269 -8.087 5.768 1.00 26.35 243 VAL A N 1
ATOM 658 C CA . VAL A 1 86 ? -17.992 -9.170 5.106 1.00 28.09 243 VAL A CA 1
ATOM 659 C C . VAL A 1 86 ? -17.778 -9.076 3.596 1.00 28.89 243 VAL A C 1
ATOM 660 O O . VAL A 1 86 ? -17.771 -7.984 3.025 1.00 27.99 243 VAL A O 1
ATOM 664 N N . SER A 1 87 ? -17.585 -10.224 2.957 1.00 30.66 244 SER A N 1
ATOM 665 C CA . SER A 1 87 ? -17.438 -10.264 1.509 1.00 32.54 244 SER A CA 1
ATOM 666 C C . SER A 1 87 ? -18.455 -11.210 0.886 1.00 35.04 244 SER A C 1
ATOM 667 O O . SER A 1 87 ? -18.990 -12.087 1.562 1.00 35.38 244 SER A O 1
ATOM 670 N N . VAL A 1 88 ? -18.716 -11.018 -0.402 1.00 37.27 245 VAL A N 1
ATOM 671 C CA . VAL A 1 88 ? -19.525 -11.960 -1.178 1.00 40.56 245 VAL A CA 1
ATOM 672 C C . VAL A 1 88 ? -18.582 -12.911 -1.917 1.00 42.29 245 VAL A C 1
ATOM 673 O O . VAL A 1 88 ? -18.631 -13.025 -3.144 1.00 44.10 245 VAL A O 1
ATOM 677 N N . ARG A 1 89 ? -17.720 -13.587 -1.159 1.00 43.64 246 ARG A N 1
ATOM 678 C CA . ARG A 1 89 ? -16.703 -14.483 -1.726 1.00 45.59 246 ARG A CA 1
ATOM 679 C C . ARG A 1 89 ? -17.256 -15.862 -2.104 1.00 47.69 246 ARG A C 1
ATOM 680 O O . ARG A 1 89 ? -18.280 -15.960 -2.781 1.00 48.99 246 ARG A O 1
ATOM 688 N N . GLN A 1 90 ? -16.553 -16.913 -1.677 1.00 48.79 247 GLN A N 1
ATOM 689 C CA . GLN A 1 90 ? -16.961 -18.311 -1.861 1.00 50.88 247 GLN A CA 1
ATOM 690 C C . GLN A 1 90 ? -17.335 -18.651 -3.302 1.00 52.50 247 GLN A C 1
ATOM 691 O O . GLN A 1 90 ? -16.567 -18.385 -4.227 1.00 52.98 247 GLN A O 1
ATOM 697 N N . ALA A 1 104 ? -20.639 -4.183 -4.241 1.00 32.75 261 ALA A N 1
ATOM 698 C CA . ALA A 1 104 ? -21.290 -5.383 -3.737 1.00 32.23 261 ALA A CA 1
ATOM 699 C C . ALA A 1 104 ? -20.308 -6.554 -3.630 1.00 31.33 261 ALA A C 1
ATOM 700 O O . ALA A 1 104 ? -20.709 -7.720 -3.690 1.00 32.06 261 ALA A O 1
ATOM 702 N N . ALA A 1 105 ? -19.025 -6.230 -3.467 1.00 29.88 262 ALA A N 1
ATOM 703 C CA . ALA A 1 105 ? -17.970 -7.231 -3.301 1.00 28.98 262 ALA A CA 1
ATOM 704 C C . ALA A 1 105 ? -17.550 -7.389 -1.840 1.00 27.47 262 ALA A C 1
ATOM 705 O O . ALA A 1 105 ? -17.505 -8.505 -1.318 1.00 27.34 262 ALA A O 1
ATOM 707 N N . VAL A 1 106 ? -17.213 -6.272 -1.199 1.00 26.19 263 VAL A N 1
ATOM 708 C CA . VAL A 1 106 ? -16.774 -6.265 0.200 1.00 24.91 263 VAL A CA 1
ATOM 709 C C . VAL A 1 106 ? -17.352 -5.050 0.915 1.00 24.17 263 VAL A C 1
ATOM 710 O O . VAL A 1 106 ? -17.427 -3.953 0.345 1.00 24.58 263 VAL A O 1
ATOM 714 N N . CYS A 1 107 ? -17.773 -5.262 2.160 1.00 23.18 264 CYS A N 1
ATOM 715 C CA . CYS A 1 107 ? -18.093 -4.173 3.069 1.00 22.45 264 CYS A CA 1
ATOM 716 C C . CYS A 1 107 ? -17.154 -4.189 4.265 1.00 20.73 264 CYS A C 1
ATOM 717 O O . CYS A 1 107 ? -16.997 -5.224 4.918 1.00 20.10 264 CYS A O 1
ATOM 720 N N . VAL A 1 108 ? -16.530 -3.045 4.545 1.00 19.70 265 VAL A N 1
ATOM 721 C CA . VAL A 1 108 ? -15.600 -2.938 5.675 1.00 18.58 265 VAL A CA 1
ATOM 722 C C . VAL A 1 108 ? -16.065 -1.834 6.634 1.00 18.94 265 VAL A C 1
ATOM 723 O O . VAL A 1 108 ? -16.072 -0.657 6.267 1.00 19.35 265 VAL A O 1
ATOM 727 N N . PRO A 1 109 ? -16.457 -2.209 7.866 1.00 18.85 266 PRO A N 1
ATOM 728 C CA . PRO A 1 109 ? -16.843 -1.168 8.805 1.00 19.24 266 PRO A CA 1
ATOM 729 C C . PRO A 1 109 ? -15.599 -0.576 9.459 1.00 18.33 266 PRO A C 1
ATOM 730 O O . PRO A 1 109 ? -14.603 -1.284 9.649 1.00 17.51 266 PRO A O 1
ATOM 734 N N . LEU A 1 110 ? -15.649 0.714 9.774 1.00 18.62 267 LEU A N 1
ATOM 735 C CA . LEU A 1 110 ? -14.577 1.363 10.513 1.00 18.23 267 LEU A CA 1
ATOM 736 C C . LEU A 1 110 ? -15.046 1.444 11.959 1.00 18.17 267 LEU A C 1
ATOM 737 O O . LEU A 1 110 ? -15.965 2.204 12.294 1.00 19.64 267 LEU A O 1
ATOM 742 N N . VAL A 1 111 ? -14.443 0.607 12.798 1.00 17.30 268 VAL A N 1
ATOM 743 C CA . VAL A 1 111 ? -14.915 0.386 14.161 1.00 17.36 268 VAL A CA 1
ATOM 744 C C . VAL A 1 111 ? -13.828 0.791 15.151 1.00 17.02 268 VAL A C 1
ATOM 745 O O . VAL A 1 111 ? -12.702 0.291 15.074 1.00 16.34 268 VAL A O 1
ATOM 749 N N . ASP A 1 112 ? -14.164 1.697 16.068 1.00 18.51 269 ASP A N 1
ATOM 750 C CA . ASP A 1 112 ? -13.213 2.107 17.103 1.00 18.26 269 ASP A CA 1
ATOM 751 C C . ASP A 1 112 ? -13.005 1.028 18.177 1.00 18.10 269 ASP A C 1
ATOM 752 O O . ASP A 1 112 ? -13.665 -0.016 18.157 1.00 17.79 269 ASP A O 1
ATOM 757 N N . THR A 1 113 ? -12.069 1.274 19.094 1.00 18.12 270 THR A N 1
ATOM 758 C CA . THR A 1 113 ? -11.758 0.298 20.148 1.00 18.68 270 THR A CA 1
ATOM 759 C C . THR A 1 113 ? -12.922 0.030 21.123 1.00 20.21 270 THR A C 1
ATOM 760 O O . THR A 1 113 ? -12.867 -0.929 21.885 1.00 20.72 270 THR A O 1
ATOM 764 N N . ASP A 1 114 ? -13.964 0.863 21.105 1.00 21.44 271 ASP A N 1
ATOM 765 C CA . ASP A 1 114 ? -15.140 0.646 21.960 1.00 23.77 271 ASP A CA 1
ATOM 766 C C . ASP A 1 114 ? -16.208 -0.174 21.245 1.00 24.09 271 ASP A C 1
ATOM 767 O O . ASP A 1 114 ? -17.216 -0.566 21.843 1.00 25.23 271 ASP A O 1
ATOM 772 N N . GLY A 1 115 ? -16.000 -0.408 19.956 1.00 23.14 272 GLY A N 1
ATOM 773 C CA . GLY A 1 115 ? -16.975 -1.142 19.160 1.00 23.59 272 GLY A CA 1
ATOM 774 C C . GLY A 1 115 ? -17.985 -0.257 18.449 1.00 24.42 272 GLY A C 1
ATOM 775 O O . GLY A 1 115 ? -18.975 -0.757 17.924 1.00 25.73 272 GLY A O 1
ATOM 776 N N . ARG A 1 116 ? -17.730 1.050 18.420 1.00 24.02 273 ARG A N 1
ATOM 777 C CA . ARG A 1 116 ? -18.602 1.997 17.714 1.00 25.13 273 ARG A CA 1
ATOM 778 C C . ARG A 1 116 ? -18.262 2.008 16.226 1.00 23.91 273 ARG A C 1
ATOM 779 O O . ARG A 1 116 ? -17.110 2.219 15.850 1.00 21.81 273 ARG A O 1
ATOM 787 N N . ILE A 1 117 ? -19.262 1.748 15.386 1.00 24.16 274 ILE A N 1
ATOM 788 C CA . ILE A 1 117 ? -19.078 1.788 13.934 1.00 24.00 274 ILE A CA 1
ATOM 789 C C . ILE A 1 117 ? -19.245 3.237 13.505 1.00 24.40 274 ILE A C 1
ATOM 790 O O . ILE A 1 117 ? -20.357 3.774 13.541 1.00 25.65 274 ILE A O 1
ATOM 795 N N . LEU A 1 118 ? -18.136 3.867 13.126 1.00 23.56 275 LEU A N 1
ATOM 796 C CA . LEU A 1 118 ? -18.131 5.274 12.735 1.00 24.37 275 LEU A CA 1
ATOM 797 C C . LEU A 1 118 ? -18.504 5.457 11.272 1.00 24.35 275 LEU A C 1
ATOM 798 O O . LEU A 1 118 ? -19.163 6.434 10.919 1.00 25.38 275 LEU A O 1
ATOM 803 N N . ALA A 1 119 ? -18.075 4.507 10.440 1.00 23.37 276 ALA A N 1
ATOM 804 C CA . ALA A 1 119 ? -18.161 4.632 8.985 1.00 23.47 276 ALA A CA 1
ATOM 805 C C . ALA A 1 119 ? -18.165 3.270 8.310 1.00 22.92 276 ALA A C 1
ATOM 806 O O . ALA A 1 119 ? -17.855 2.250 8.932 1.00 21.87 276 ALA A O 1
ATOM 808 N N . LEU A 1 120 ? -18.509 3.268 7.025 1.00 23.46 277 LEU A N 1
ATOM 809 C CA . LEU A 1 120 ? -18.576 2.045 6.243 1.00 23.05 277 LEU A CA 1
ATOM 810 C C . LEU A 1 120 ? -17.825 2.232 4.924 1.00 22.47 277 LEU A C 1
ATOM 811 O O . LEU A 1 120 ? -18.039 3.217 4.223 1.00 23.32 277 LEU A O 1
ATOM 816 N N . LEU A 1 121 ? -16.938 1.292 4.600 1.00 21.12 278 LEU A N 1
ATOM 817 C CA . LEU A 1 121 ? -16.351 1.211 3.262 1.00 21.44 278 LEU A CA 1
ATOM 818 C C . LEU A 1 121 ? -17.140 0.177 2.463 1.00 21.93 278 LEU A C 1
ATOM 819 O O . LEU A 1 121 ? -17.191 -0.988 2.854 1.00 22.13 278 LEU A O 1
ATOM 824 N N . ALA A 1 122 ? -17.764 0.611 1.366 1.00 23.43 279 ALA A N 1
ATOM 825 C CA . ALA A 1 122 ? -18.508 -0.281 0.478 1.00 24.16 279 ALA A CA 1
ATOM 826 C C . ALA A 1 122 ? -17.760 -0.411 -0.837 1.00 24.75 279 ALA A C 1
ATOM 827 O O . ALA A 1 122 ? -17.555 0.576 -1.541 1.00 25.65 279 ALA A O 1
ATOM 829 N N . VAL A 1 123 ? -17.328 -1.627 -1.152 1.00 24.72 280 VAL A N 1
ATOM 830 C CA . VAL A 1 123 ? -16.534 -1.857 -2.359 1.00 25.37 280 VAL A CA 1
ATOM 831 C C . VAL A 1 123 ? -17.368 -2.555 -3.424 1.00 26.88 280 VAL A C 1
ATOM 832 O O . VAL A 1 123 ? -17.859 -3.663 -3.207 1.00 26.80 280 VAL A O 1
ATOM 836 N N . GLU A 1 124 ? -17.526 -1.890 -4.567 1.00 28.38 281 GLU A N 1
ATOM 837 C CA . GLU A 1 124 ? -18.236 -2.460 -5.703 1.00 30.12 281 GLU A CA 1
ATOM 838 C C . GLU A 1 124 ? -17.309 -3.249 -6.624 1.00 30.39 281 GLU A C 1
ATOM 839 O O . GLU A 1 124 ? -17.719 -4.253 -7.202 1.00 31.13 281 GLU A O 1
ATOM 845 N N . GLN A 1 125 ? -16.061 -2.798 -6.743 1.00 30.11 282 GLN A N 1
ATOM 846 C CA . GLN A 1 125 ? -15.094 -3.461 -7.615 1.00 30.79 282 GLN A CA 1
ATOM 847 C C . GLN A 1 125 ? -13.661 -3.397 -7.087 1.00 29.47 282 GLN A C 1
ATOM 848 O O . GLN A 1 125 ? -13.121 -2.325 -6.809 1.00 29.21 282 GLN A O 1
ATOM 854 N N . MET A 1 126 ? -13.056 -4.571 -6.960 1.00 29.05 283 MET A N 1
ATOM 855 C CA . MET A 1 126 ? -11.622 -4.707 -6.739 1.00 28.28 283 MET A CA 1
ATOM 856 C C . MET A 1 126 ? -11.172 -5.883 -7.597 1.00 29.28 283 MET A C 1
ATOM 857 O O . MET A 1 126 ? -11.973 -6.780 -7.862 1.00 29.42 283 MET A O 1
ATOM 862 N N . PRO A 1 127 ? -9.906 -5.873 -8.059 1.00 29.96 284 PRO A N 1
ATOM 863 C CA . PRO A 1 127 ? -9.395 -6.983 -8.862 1.00 31.74 284 PRO A CA 1
ATOM 864 C C . PRO A 1 127 ? -9.524 -8.319 -8.127 1.00 31.36 284 PRO A C 1
ATOM 865 O O . PRO A 1 127 ? -9.285 -8.391 -6.927 1.00 29.98 284 PRO A O 1
ATOM 869 N N . PHE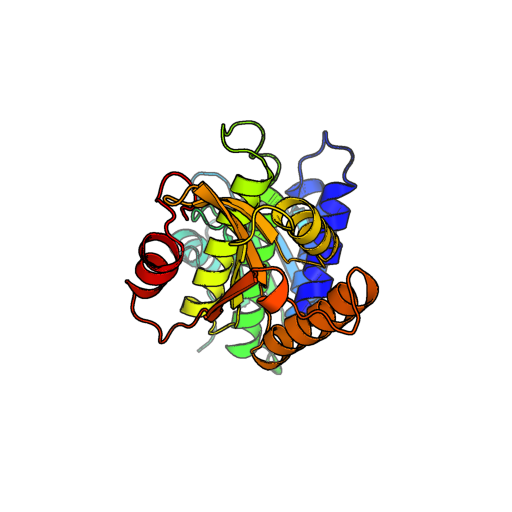 A 1 128 ? -9.894 -9.369 -8.852 1.00 33.09 285 PHE A N 1
ATOM 870 C CA . PHE A 1 128 ? -10.112 -10.682 -8.242 1.00 33.09 285 PHE A CA 1
ATOM 871 C C . PHE A 1 128 ? -8.864 -11.238 -7.568 1.00 32.66 285 PHE A C 1
ATOM 872 O O . PHE A 1 128 ? -8.967 -11.951 -6.568 1.00 31.48 285 PHE A O 1
ATOM 880 N N . PHE A 1 129 ? -7.692 -10.912 -8.109 1.00 33.75 286 PHE A N 1
ATOM 881 C CA . PHE A 1 129 ? -6.442 -11.437 -7.555 1.00 34.22 286 PHE A CA 1
ATOM 882 C C . PHE A 1 129 ? -6.106 -10.911 -6.153 1.00 32.41 286 PHE A C 1
ATOM 883 O O . PHE A 1 129 ? -5.248 -11.477 -5.479 1.00 32.52 286 PHE A O 1
ATOM 891 N N . VAL A 1 130 ? -6.776 -9.838 -5.724 1.00 31.46 287 VAL A N 1
ATOM 892 C CA . VAL A 1 130 ? -6.663 -9.351 -4.336 1.00 29.82 287 VAL A CA 1
ATOM 893 C C . VAL A 1 130 ? -7.942 -9.606 -3.532 1.00 29.10 287 VAL A C 1
ATOM 894 O O . VAL A 1 130 ? -8.042 -9.221 -2.369 1.00 27.80 287 VAL A O 1
ATOM 898 N N . PHE A 1 131 ? -8.922 -10.248 -4.161 1.00 30.35 288 PHE A N 1
ATOM 899 C CA . PHE A 1 131 ? -10.163 -10.605 -3.486 1.00 30.19 288 PHE A CA 1
ATOM 900 C C . PHE A 1 131 ? -9.908 -11.870 -2.665 1.00 30.56 288 PHE A C 1
ATOM 901 O O . PHE A 1 131 ? -10.343 -12.971 -3.024 1.00 31.61 288 PHE A O 1
ATOM 909 N N . ASN A 1 132 ? -9.179 -11.689 -1.565 1.00 30.03 289 ASN A N 1
ATOM 910 C CA . ASN A 1 132 ? -8.743 -12.792 -0.714 1.00 30.53 289 ASN A CA 1
ATOM 911 C C . ASN A 1 132 ? -8.549 -12.367 0.737 1.00 29.40 289 ASN A C 1
ATOM 912 O O . ASN A 1 132 ? -8.568 -11.173 1.050 1.00 27.64 289 ASN A O 1
ATOM 917 N N . GLU A 1 133 ? -8.341 -13.349 1.612 1.00 29.86 290 GLU A N 1
ATOM 918 C CA . GLU A 1 133 ? -8.200 -13.098 3.045 1.00 29.52 290 GLU A CA 1
ATOM 919 C C . GLU A 1 133 ? -7.025 -12.200 3.429 1.00 28.10 290 GLU A C 1
ATOM 920 O O . GLU A 1 133 ? -7.118 -11.460 4.408 1.00 26.95 290 GLU A O 1
ATOM 926 N N . ARG A 1 134 ? -5.938 -12.253 2.660 1.00 28.41 291 ARG A N 1
ATOM 927 C CA . ARG A 1 134 ? -4.773 -11.399 2.914 1.00 27.37 291 ARG A CA 1
ATOM 928 C C . ARG A 1 134 ? -5.123 -9.906 2.792 1.00 25.57 291 ARG A C 1
ATOM 929 O O . ARG A 1 134 ? -4.775 -9.103 3.663 1.00 24.36 291 ARG A O 1
ATOM 937 N N . THR A 1 135 ? -5.818 -9.546 1.719 1.00 25.17 292 THR A N 1
ATOM 938 C CA . THR A 1 135 ? -6.224 -8.155 1.490 1.00 23.94 292 THR A CA 1
ATOM 939 C C . THR A 1 135 ? -7.337 -7.742 2.460 1.00 22.47 292 THR A C 1
ATOM 940 O O . THR A 1 135 ? -7.315 -6.632 3.009 1.00 21.45 292 THR A O 1
ATOM 944 N N . PHE A 1 136 ? -8.290 -8.643 2.691 1.00 22.10 293 PHE A N 1
ATOM 945 C CA . PHE A 1 136 ? -9.364 -8.388 3.651 1.00 21.48 293 PHE A CA 1
ATOM 946 C C . PHE A 1 136 ? -8.780 -8.048 5.021 1.00 20.67 293 PHE A C 1
ATOM 947 O O . PHE A 1 136 ? -9.236 -7.109 5.678 1.00 20.01 293 PHE A O 1
ATOM 955 N N . SER A 1 137 ? -7.759 -8.799 5.442 1.00 21.28 294 SER A N 1
ATOM 956 C CA . SER A 1 137 ? -7.128 -8.563 6.739 1.00 21.01 294 SER A CA 1
ATOM 957 C C . SER A 1 137 ? -6.493 -7.181 6.771 1.00 20.28 294 SER A C 1
ATOM 958 O O . SER A 1 137 ? -6.650 -6.451 7.737 1.00 19.25 294 SER A O 1
ATOM 961 N N . LEU A 1 138 ? -5.812 -6.803 5.695 1.00 20.77 295 LEU A N 1
ATOM 962 C CA . LEU A 1 138 ? -5.180 -5.488 5.652 1.00 20.30 295 LEU A CA 1
ATOM 963 C C . LEU A 1 138 ? -6.209 -4.341 5.674 1.00 19.29 295 LEU A C 1
ATOM 964 O O . LEU A 1 138 ? -5.999 -3.334 6.333 1.00 18.25 295 LEU A O 1
ATOM 969 N N . LEU A 1 139 ? -7.315 -4.513 4.954 1.00 19.21 296 LEU A N 1
ATOM 970 C CA . LEU A 1 139 ? -8.416 -3.543 4.966 1.00 18.90 296 LEU A CA 1
ATOM 971 C C . LEU A 1 139 ? -9.018 -3.384 6.366 1.00 17.60 296 LEU A C 1
ATOM 972 O O . LEU A 1 139 ? -9.270 -2.260 6.837 1.00 16.75 296 LEU A O 1
ATOM 977 N N . ALA A 1 140 ? -9.225 -4.516 7.038 1.00 16.62 297 ALA A N 1
ATOM 978 C CA . ALA A 1 140 ? -9.779 -4.520 8.391 1.00 16.08 297 ALA A CA 1
ATOM 979 C C . ALA A 1 140 ? -8.819 -3.862 9.384 1.00 15.20 297 ALA A C 1
ATOM 980 O O . ALA A 1 140 ? -9.241 -3.064 10.226 1.00 14.43 297 ALA A O 1
ATOM 982 N N . ILE A 1 141 ? -7.530 -4.161 9.252 1.00 14.97 298 ILE A N 1
ATOM 983 C CA . ILE A 1 141 ? -6.505 -3.560 10.119 1.00 14.59 298 ILE A CA 1
ATOM 984 C C . ILE A 1 141 ? -6.501 -2.049 9.961 1.00 14.50 298 ILE A C 1
ATOM 985 O O . ILE A 1 141 ? -6.556 -1.311 10.944 1.00 15.42 298 ILE A O 1
ATOM 990 N N . LEU A 1 142 ? -6.462 -1.587 8.721 1.00 15.02 299 LEU A N 1
ATOM 991 C CA . LEU A 1 142 ? -6.440 -0.160 8.449 1.00 15.52 299 LEU A CA 1
ATOM 992 C C . LEU A 1 142 ? -7.716 0.533 8.940 1.00 15.34 299 LEU A C 1
ATOM 993 O O . LEU A 1 142 ? -7.644 1.595 9.559 1.00 15.40 299 LEU A O 1
ATOM 998 N N . ALA A 1 143 ? -8.877 -0.072 8.675 1.00 15.23 300 ALA A N 1
ATOM 999 C CA . ALA A 1 143 ? -10.159 0.510 9.083 1.00 15.50 300 ALA A CA 1
ATOM 1000 C C . ALA A 1 143 ? -10.230 0.753 10.598 1.00 14.69 300 ALA A C 1
ATOM 1001 O O . ALA A 1 143 ? -10.710 1.802 11.045 1.00 15.18 300 ALA A O 1
ATOM 1003 N N . GLY A 1 144 ? -9.739 -0.212 11.380 1.00 14.39 301 GLY A N 1
ATOM 1004 C CA . GLY A 1 144 ? -9.779 -0.113 12.839 1.00 14.81 301 GLY A CA 1
ATOM 1005 C C . GLY A 1 144 ? -8.904 1.024 13.330 1.00 14.83 301 GLY A C 1
ATOM 1006 O O . GLY A 1 144 ? -9.309 1.827 14.177 1.00 14.63 301 GLY A O 1
ATOM 1007 N N . HIS A 1 145 ? -7.697 1.101 12.786 1.00 14.71 302 HIS A N 1
ATOM 1008 C CA . HIS A 1 145 ? -6.794 2.187 13.140 1.00 14.59 302 HIS A CA 1
ATOM 1009 C C . HIS A 1 145 ? -7.330 3.557 12.744 1.00 14.98 302 HIS A C 1
ATOM 1010 O O . HIS A 1 145 ? -7.255 4.488 13.530 1.00 15.27 302 HIS A O 1
ATOM 1017 N N . ILE A 1 146 ? -7.902 3.674 11.548 1.00 15.53 303 ILE A N 1
ATOM 1018 C CA . ILE A 1 146 ? -8.464 4.952 11.132 1.00 16.56 303 ILE A CA 1
ATOM 1019 C C . ILE A 1 146 ? -9.587 5.396 12.063 1.00 17.00 303 ILE A C 1
ATOM 1020 O O . ILE A 1 146 ? -9.638 6.558 12.453 1.00 18.06 303 ILE A O 1
ATOM 1025 N N . ALA A 1 147 ? -10.477 4.466 12.414 1.00 17.23 304 ALA A N 1
ATOM 1026 C CA . ALA A 1 147 ? -11.580 4.747 13.321 1.00 18.52 304 ALA A CA 1
ATOM 1027 C C . ALA A 1 147 ? -11.105 5.332 14.650 1.00 18.33 304 ALA A C 1
ATOM 1028 O O . ALA A 1 147 ? -11.720 6.265 15.167 1.00 18.90 304 ALA A O 1
ATOM 1030 N N . ASP A 1 148 ? -10.018 4.779 15.193 1.00 17.79 305 ASP A N 1
ATOM 1031 C CA . ASP A 1 148 ? -9.441 5.265 16.455 1.00 18.03 305 ASP A CA 1
ATOM 1032 C C . ASP A 1 148 ? -8.964 6.700 16.337 1.00 18.92 305 ASP A C 1
ATOM 1033 O O . ASP A 1 148 ? -9.171 7.513 17.240 1.00 19.15 305 ASP A O 1
ATOM 1038 N N . LEU A 1 149 ? -8.298 6.983 15.224 1.00 19.29 306 LEU A N 1
ATOM 1039 C CA . LEU A 1 149 ? -7.731 8.297 14.969 1.00 20.90 306 LEU A CA 1
ATOM 1040 C C . LEU A 1 149 ? -8.798 9.397 14.907 1.00 22.99 306 LEU A C 1
ATOM 1041 O O . LEU A 1 149 ? -8.555 10.537 15.321 1.00 24.00 306 LEU A O 1
ATOM 1046 N N . LEU A 1 150 ? -9.987 9.041 14.423 1.00 24.68 307 LEU A N 1
ATOM 1047 C CA . LEU A 1 150 ? -11.097 9.985 14.313 1.00 27.38 307 LEU A CA 1
ATOM 1048 C C . LEU A 1 150 ? -11.716 10.346 15.669 1.00 28.82 307 LEU A C 1
ATOM 1049 O O . LEU A 1 150 ? -12.375 11.380 15.799 1.00 30.64 307 LEU A O 1
ATOM 1054 N N . GLN A 1 151 ? -11.479 9.510 16.679 1.00 28.90 308 GLN A N 1
ATOM 1055 C CA . GLN A 1 151 ? -12.092 9.693 18.001 1.00 30.83 308 GLN A CA 1
ATOM 1056 C C . GLN A 1 151 ? -11.394 10.694 18.926 1.00 31.73 308 GLN A C 1
ATOM 1057 O O . GLN A 1 151 ? -11.784 10.839 20.090 1.00 32.41 308 GLN A O 1
ATOM 1063 N N . SER A 1 152 ? -10.387 11.399 18.414 1.00 32.25 309 SER A N 1
ATOM 1064 C CA . SER A 1 152 ? -9.661 12.397 19.220 1.00 33.26 309 SER A CA 1
ATOM 1065 C C . SER A 1 152 ? -10.505 13.622 19.615 1.00 35.33 309 SER A C 1
ATOM 1066 O O . SER A 1 152 ? -10.140 14.374 20.529 1.00 36.31 309 SER A O 1
ATOM 1069 N N . ASP A 1 153 ? -11.636 13.819 18.939 1.00 36.21 310 ASP A N 1
ATOM 1070 C CA . ASP A 1 153 ? -12.567 14.896 19.287 1.00 38.00 310 ASP A CA 1
ATOM 1071 C C . ASP A 1 153 ? -13.454 14.562 20.500 1.00 38.09 310 ASP A C 1
ATOM 1072 O O . ASP A 1 153 ? -14.389 15.308 20.812 1.00 40.41 310 ASP A O 1
ATOM 1077 N N . ARG A 1 154 ? -13.163 13.443 21.165 1.00 35.83 311 ARG A N 1
ATOM 1078 C CA . ARG A 1 154 ? -13.955 12.979 22.311 1.00 35.42 311 ARG A CA 1
ATOM 1079 C C . ARG A 1 154 ? -13.184 13.041 23.631 1.00 34.45 311 ARG A C 1
ATOM 1080 O O . ARG A 1 154 ? -13.774 12.938 24.714 1.00 34.98 311 ARG A O 1
ATOM 1088 N N . ARG A 1 155 ? -11.870 13.229 23.530 1.00 32.61 312 ARG A N 1
ATOM 1089 C CA . ARG A 1 155 ? -10.992 13.306 24.696 1.00 31.75 312 ARG A CA 1
ATOM 1090 C C . ARG A 1 155 ? -11.357 14.465 25.619 1.00 32.89 312 ARG A C 1
ATOM 1091 O O . ARG A 1 155 ? -11.121 14.400 26.828 1.00 32.49 312 ARG A O 1
ATOM 1099 N N . ALA A 1 156 ? -11.953 15.505 25.035 1.00 33.89 313 ALA A N 1
ATOM 1100 C CA . ALA A 1 156 ? -12.318 16.735 25.740 1.00 35.64 313 ALA A CA 1
ATOM 1101 C C . ALA A 1 156 ? -13.411 16.555 26.797 1.00 36.96 313 ALA A C 1
ATOM 1102 O O . ALA A 1 156 ? -13.644 17.459 27.603 1.00 38.18 313 ALA A O 1
ATOM 1104 N N . LEU A 1 157 ? -14.084 15.405 26.786 1.00 36.18 314 LEU A N 1
ATOM 1105 C CA . LEU A 1 157 ? -15.143 15.131 27.766 1.00 38.23 314 LEU A CA 1
ATOM 1106 C C . LEU A 1 157 ? -14.849 13.938 28.684 1.00 36.79 314 LEU A C 1
ATOM 1107 O O . LEU A 1 157 ? -15.767 13.326 29.249 1.00 37.81 314 LEU A O 1
ATOM 1112 N N . GLN A 1 158 ? -13.562 13.634 28.836 1.00 34.49 315 GLN A N 1
ATOM 1113 C CA . GLN A 1 158 ? -13.084 12.597 29.757 1.00 33.30 315 GLN A CA 1
ATOM 1114 C C . GLN A 1 158 ? -12.095 13.206 30.761 1.00 32.76 315 GLN A C 1
ATOM 1115 O O . GLN A 1 158 ? -11.328 14.118 30.418 1.00 32.61 315 GLN A O 1
ATOM 1121 N N . LEU A 1 159 ? -12.133 12.721 32.005 1.00 32.52 316 LEU A N 1
ATOM 1122 C CA . LEU A 1 159 ? -11.270 13.231 33.073 1.00 32.46 316 LEU A CA 1
ATOM 1123 C C . LEU A 1 159 ? -9.784 12.923 32.921 1.00 30.19 316 LEU A C 1
ATOM 1124 O O . LEU A 1 159 ? -8.933 13.752 33.257 1.00 29.88 316 LEU A O 1
ATOM 1129 N N . ALA A 1 160 ? -9.467 11.724 32.447 1.00 28.92 317 ALA A N 1
ATOM 1130 C CA . ALA A 1 160 ? -8.067 11.313 32.346 1.00 27.28 317 ALA A CA 1
ATOM 1131 C C . ALA A 1 160 ? -7.269 12.269 31.457 1.00 26.97 317 ALA A C 1
ATOM 1132 O O . ALA A 1 160 ? -7.793 12.784 30.469 1.00 27.22 317 ALA A O 1
ATOM 1134 N N . ASP A 1 161 ? -6.009 12.510 31.819 1.00 26.59 318 ASP A N 1
ATOM 1135 C CA . ASP A 1 161 ? -5.092 13.283 30.976 1.00 26.63 318 ASP A CA 1
ATOM 1136 C C . ASP A 1 161 ? -5.083 12.736 29.546 1.00 24.93 318 ASP A C 1
ATOM 1137 O O . ASP A 1 161 ? -5.291 11.539 29.332 1.00 23.15 318 ASP A O 1
ATOM 1142 N N . ILE A 1 162 ? -4.850 13.614 28.573 1.00 25.02 319 ILE A N 1
ATOM 1143 C CA . ILE A 1 162 ? -4.756 13.195 27.168 1.00 23.87 319 ILE A CA 1
ATOM 1144 C C . ILE A 1 162 ? -3.759 12.039 26.966 1.00 21.98 319 ILE A C 1
ATOM 1145 O O . ILE A 1 162 ? -4.068 11.070 26.283 1.00 20.47 319 ILE A O 1
ATOM 1150 N N . ASP A 1 163 ? -2.588 12.125 27.591 1.00 21.49 320 ASP A N 1
ATOM 1151 C CA . ASP A 1 163 ? -1.587 11.067 27.429 1.00 19.84 320 ASP A CA 1
ATOM 1152 C C . ASP A 1 163 ? -2.093 9.723 27.955 1.00 18.49 320 ASP A C 1
ATOM 1153 O O . ASP A 1 163 ? -1.832 8.687 27.347 1.00 17.17 320 ASP A O 1
ATOM 1158 N N . ALA A 1 164 ? -2.843 9.749 29.058 1.00 18.03 321 ALA A N 1
ATOM 1159 C CA . ALA A 1 164 ? -3.432 8.528 29.607 1.00 17.31 321 ALA A CA 1
ATOM 1160 C C . ALA A 1 164 ? -4.527 7.959 28.691 1.00 16.64 321 AL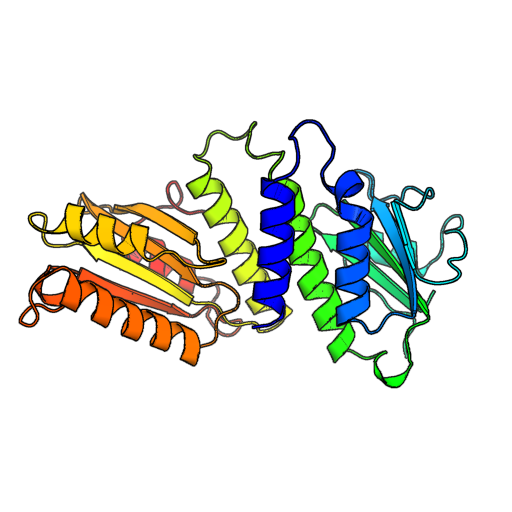A A C 1
ATOM 1161 O O . ALA A 1 164 ? -4.590 6.757 28.477 1.00 15.33 321 ALA A O 1
ATOM 1163 N N . GLN A 1 165 ? -5.373 8.825 28.142 1.00 17.02 322 GLN A N 1
ATOM 1164 C CA . GLN A 1 165 ? -6.407 8.371 27.214 1.00 16.93 322 GLN A CA 1
ATOM 1165 C C . GLN A 1 165 ? -5.805 7.755 25.955 1.00 15.37 322 GLN A C 1
ATOM 1166 O O . GLN A 1 165 ? -6.243 6.698 25.491 1.00 14.85 322 GLN A O 1
ATOM 1172 N N . ARG A 1 166 ? -4.793 8.423 25.404 1.00 14.79 323 ARG A N 1
ATOM 1173 C CA . ARG A 1 166 ? -4.139 7.961 24.191 1.00 13.55 323 ARG A CA 1
ATOM 1174 C C . ARG A 1 166 ? -3.466 6.607 24.431 1.00 12.38 323 ARG A C 1
ATOM 1175 O O . ARG A 1 166 ? -3.586 5.698 23.612 1.00 12.60 323 ARG A O 1
ATOM 1183 N N . PHE A 1 167 ? -2.763 6.499 25.554 1.00 12.47 324 PHE A N 1
ATOM 1184 C CA . PHE A 1 167 ? -2.043 5.277 25.877 1.00 12.03 324 PHE A CA 1
ATOM 1185 C C . PHE A 1 167 ? -3.042 4.124 25.955 1.00 12.20 324 PHE A C 1
ATOM 1186 O O . PHE A 1 167 ? -2.812 3.081 25.360 1.00 12.50 324 PHE A O 1
ATOM 1194 N N . SER A 1 168 ? -4.129 4.335 26.693 1.00 13.40 325 SER A N 1
ATOM 1195 C CA . SER A 1 168 ? -5.193 3.346 26.855 1.00 14.21 325 SER A CA 1
ATOM 1196 C C . SER A 1 168 ? -5.767 2.890 25.512 1.00 13.74 325 SER A C 1
ATOM 1197 O O . SER A 1 168 ? -5.881 1.689 25.239 1.00 13.35 325 SER A O 1
ATOM 1200 N N . GLN A 1 169 ? -6.126 3.854 24.670 1.00 13.57 326 GLN A N 1
ATOM 1201 C CA . GLN A 1 169 ? -6.638 3.536 23.341 1.00 13.80 326 GLN A CA 1
ATOM 1202 C C . GLN A 1 169 ? -5.648 2.739 22.490 1.00 12.39 326 GLN A C 1
ATOM 1203 O O . GLN A 1 169 ? -5.999 1.704 21.957 1.00 12.10 326 GLN A O 1
ATOM 1209 N N . TYR A 1 170 ? -4.414 3.234 22.362 1.00 11.69 327 TYR A N 1
ATOM 1210 C CA . TYR A 1 170 ? -3.400 2.567 21.568 1.00 11.07 327 TYR A CA 1
ATOM 1211 C C . TYR A 1 170 ? -3.094 1.154 22.074 1.00 11.22 327 TYR A C 1
ATOM 1212 O O . TYR A 1 170 ? -2.930 0.237 21.282 1.00 11.44 327 TYR A O 1
ATOM 1221 N N . LEU A 1 171 ? -3.029 0.990 23.395 1.00 11.33 328 LEU A N 1
ATOM 1222 C CA . LEU A 1 171 ? -2.809 -0.334 23.979 1.00 11.40 328 LEU A CA 1
ATOM 1223 C C . LEU A 1 171 ? -3.940 -1.295 23.618 1.00 11.79 328 LEU A C 1
ATOM 1224 O O . LEU A 1 171 ? -3.683 -2.428 23.217 1.00 12.05 328 LEU A O 1
ATOM 1229 N N . LYS A 1 172 ? -5.182 -0.842 23.729 1.00 12.13 329 LYS A N 1
ATOM 1230 C CA . LYS A 1 172 ? -6.305 -1.732 23.398 1.00 12.81 329 LYS A CA 1
ATOM 1231 C C . LYS A 1 172 ? -6.263 -2.096 21.927 1.00 12.30 329 LYS A C 1
ATOM 1232 O O . LYS A 1 172 ? -6.459 -3.248 21.563 1.00 12.99 329 LYS A O 1
ATOM 1238 N N . ARG A 1 173 ? -5.997 -1.115 21.074 1.00 11.52 330 ARG A N 1
ATOM 1239 C CA . ARG A 1 173 ? -5.875 -1.404 19.654 1.00 11.63 330 ARG A CA 1
ATOM 1240 C C . ARG A 1 173 ? -4.762 -2.410 19.377 1.00 11.40 330 ARG A C 1
ATOM 1241 O O . ARG A 1 173 ? -4.935 -3.339 18.595 1.00 11.83 330 ARG A O 1
ATOM 1249 N N . SER A 1 174 ? -3.623 -2.245 20.042 1.00 11.28 331 SER A N 1
ATOM 1250 C CA . SER A 1 174 ? -2.542 -3.218 19.886 1.00 11.49 331 SER A CA 1
ATOM 1251 C C . SER A 1 174 ? -2.904 -4.621 20.383 1.00 12.61 331 SER A C 1
ATOM 1252 O O . SER A 1 174 ? -2.464 -5.621 19.796 1.00 13.06 331 SER A O 1
ATOM 1255 N N . LEU A 1 175 ? -3.691 -4.700 21.459 1.00 13.36 332 LEU A N 1
ATOM 1256 C CA . LEU A 1 175 ? -4.199 -5.991 21.937 1.00 15.01 332 LEU A CA 1
ATOM 125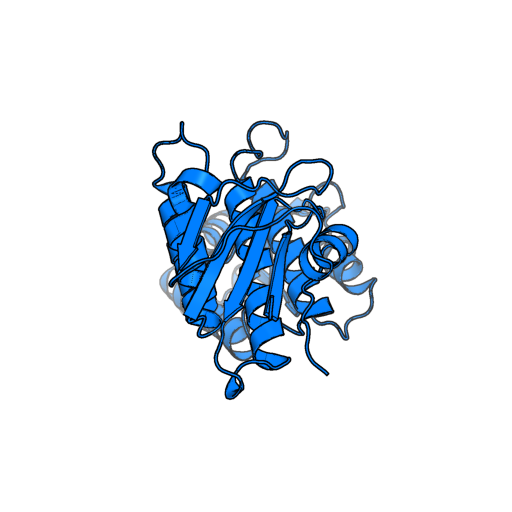7 C C . LEU A 1 175 ? -5.153 -6.630 20.926 1.00 16.09 332 LEU A C 1
ATOM 1258 O O . LEU A 1 175 ? -5.086 -7.828 20.691 1.00 16.59 332 LEU A O 1
ATOM 1263 N N . LEU A 1 176 ? -6.011 -5.811 20.322 1.00 15.79 333 LEU A N 1
ATOM 1264 C CA . LEU A 1 176 ? -6.906 -6.268 19.258 1.00 16.47 333 LEU A CA 1
ATOM 1265 C C . LEU A 1 176 ? -6.123 -6.715 18.016 1.00 16.52 333 LEU A C 1
ATOM 1266 O O . LEU A 1 176 ? -6.432 -7.771 17.450 1.00 17.27 333 LEU A O 1
ATOM 1271 N N . ASP A 1 177 ? -5.110 -5.926 17.622 1.00 15.55 334 ASP A N 1
ATOM 1272 C CA . ASP A 1 177 ? -4.194 -6.247 16.508 1.00 16.18 334 ASP A CA 1
ATOM 1273 C C . ASP A 1 177 ? -3.576 -7.636 16.694 1.00 16.15 334 ASP A C 1
ATOM 1274 O O . ASP A 1 177 ? -3.521 -8.440 15.756 1.00 16.42 334 ASP A O 1
ATOM 1279 N N . ALA A 1 178 ? -3.119 -7.915 17.913 1.00 15.74 335 ALA A N 1
ATOM 1280 C CA . ALA A 1 178 ? -2.451 -9.182 18.203 1.00 16.84 335 ALA A CA 1
ATOM 1281 C C . ALA A 1 178 ? -3.451 -10.330 18.177 1.00 18.48 335 ALA A C 1
ATOM 1282 O O . ALA A 1 178 ? -3.198 -11.381 17.568 1.00 19.59 335 ALA A O 1
ATOM 1284 N N . ARG A 1 179 ? -4.589 -10.123 18.831 1.00 18.66 336 ARG A N 1
ATOM 1285 C CA . ARG A 1 179 ? -5.581 -11.191 18.966 1.00 20.27 336 ARG A CA 1
ATOM 1286 C C . ARG A 1 179 ? -6.198 -11.553 17.625 1.00 20.98 336 ARG A C 1
ATOM 1287 O O . ARG A 1 179 ? -6.301 -12.736 17.277 1.00 21.97 336 ARG A O 1
ATOM 1295 N N . ASP A 1 180 ? -6.589 -10.529 16.874 1.00 20.20 337 ASP A N 1
ATOM 1296 C CA . ASP A 1 180 ? -7.370 -10.722 15.656 1.00 21.43 337 ASP A CA 1
ATOM 1297 C C . ASP A 1 180 ? -6.537 -10.874 14.384 1.00 21.35 337 ASP A C 1
ATOM 1298 O O . ASP A 1 180 ? -6.984 -11.508 13.420 1.00 22.31 337 ASP A O 1
ATOM 1303 N N . HIS A 1 181 ? -5.332 -10.302 14.383 1.00 20.28 338 HIS A N 1
ATOM 1304 C CA . HIS A 1 181 ? -4.519 -10.235 13.162 1.00 20.57 338 HIS A CA 1
ATOM 1305 C C . HIS A 1 181 ? -3.079 -10.720 13.347 1.00 20.46 338 HIS A C 1
ATOM 1306 O O . HIS A 1 181 ? -2.293 -10.713 12.400 1.00 21.17 338 HIS A O 1
ATOM 1313 N N . GLY A 1 182 ? -2.741 -11.136 14.566 1.00 20.19 339 GLY A N 1
ATOM 1314 C CA . GLY A 1 182 ? -1.401 -11.649 14.872 1.00 19.94 339 GLY A CA 1
ATOM 1315 C C . GLY A 1 182 ? -0.307 -10.613 14.691 1.00 18.80 339 GLY A C 1
ATOM 1316 O O . GLY A 1 182 ? 0.852 -10.967 14.461 1.00 19.91 339 GLY A O 1
ATOM 1317 N N . LEU A 1 183 ? -0.671 -9.332 14.793 1.00 17.52 340 LEU A N 1
ATOM 1318 C CA . LEU A 1 183 ? 0.298 -8.247 14.592 1.00 16.51 340 LEU A CA 1
ATOM 1319 C C . LEU A 1 183 ? 1.121 -8.027 15.850 1.00 15.88 340 LEU A C 1
ATOM 1320 O O . LEU A 1 183 ? 0.580 -8.082 16.950 1.00 15.47 340 LEU A O 1
ATOM 1325 N N . PRO A 1 184 ? 2.441 -7.785 15.688 1.00 15.68 341 PRO A N 1
ATOM 1326 C CA . PRO A 1 184 ? 3.312 -7.621 16.848 1.00 15.30 341 PRO A CA 1
ATOM 1327 C C . PRO A 1 184 ? 3.284 -6.227 17.465 1.00 14.24 341 PRO A C 1
ATOM 1328 O O . PRO A 1 184 ? 3.071 -5.230 16.771 1.00 13.24 341 PRO A O 1
ATOM 1332 N N . ALA A 1 185 ? 3.473 -6.182 18.781 1.00 13.56 342 ALA A N 1
ATOM 1333 C CA . ALA A 1 185 ? 3.713 -4.935 19.496 1.00 12.86 342 ALA A CA 1
ATOM 1334 C C . ALA A 1 185 ? 4.490 -5.272 20.755 1.00 13.12 342 ALA A C 1
ATOM 1335 O O . ALA A 1 185 ? 4.487 -6.422 21.193 1.00 13.44 342 ALA A O 1
ATOM 1337 N N . CYS A 1 186 ? 5.149 -4.268 21.335 1.00 13.11 343 CYS A N 1
ATOM 1338 C CA . CYS A 1 186 ? 5.947 -4.465 22.534 1.00 14.25 343 CYS A CA 1
ATOM 1339 C C . CYS A 1 186 ? 5.610 -3.398 23.559 1.00 13.56 343 CYS A C 1
ATOM 1340 O O . CYS A 1 186 ? 5.459 -2.227 23.200 1.00 13.87 343 CYS A O 1
ATOM 1343 N N . LEU A 1 187 ? 5.498 -3.810 24.818 1.00 13.66 344 LEU A N 1
ATOM 1344 C CA . LEU A 1 187 ? 5.431 -2.887 25.943 1.00 13.60 344 LEU A CA 1
ATOM 1345 C C . LEU A 1 187 ? 6.751 -2.926 26.696 1.00 13.31 344 LEU A C 1
ATOM 1346 O O . LEU A 1 187 ? 7.210 -4.002 27.089 1.00 15.66 344 LEU A O 1
ATOM 1351 N N . TYR A 1 188 ? 7.357 -1.763 26.899 1.00 11.81 345 TYR A N 1
ATOM 1352 C CA . TYR A 1 188 ? 8.494 -1.664 27.797 1.00 11.59 345 TYR A CA 1
ATOM 1353 C C . TYR A 1 188 ? 8.090 -0.896 29.038 1.00 11.96 345 TYR A C 1
ATOM 1354 O O . TYR A 1 188 ? 7.364 0.097 28.955 1.00 13.45 345 TYR A O 1
ATOM 1363 N N . ALA A 1 189 ? 8.583 -1.350 30.181 1.00 11.01 346 ALA A N 1
ATOM 1364 C CA . ALA A 1 189 ? 8.456 -0.580 31.415 1.00 11.02 346 ALA A CA 1
ATOM 1365 C C . ALA A 1 189 ? 9.852 -0.285 31.908 1.00 11.13 346 ALA A C 1
ATOM 13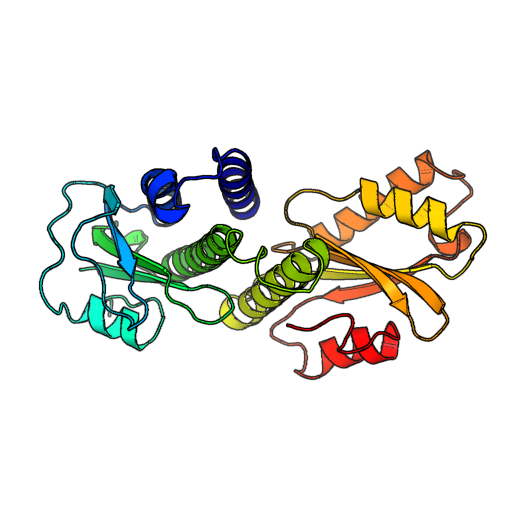66 O O . ALA A 1 189 ? 10.622 -1.214 32.167 1.00 11.79 346 ALA A O 1
ATOM 1368 N N . PHE A 1 190 ? 10.185 0.997 32.032 1.00 10.59 347 PHE A N 1
ATOM 1369 C CA . PHE A 1 190 ? 11.470 1.394 32.589 1.00 10.96 347 PHE A CA 1
ATOM 1370 C C . PHE A 1 190 ? 11.258 1.830 34.024 1.00 11.65 347 PHE A C 1
ATOM 1371 O O . PHE A 1 190 ? 10.646 2.868 34.278 1.00 11.56 347 PHE A O 1
ATOM 1379 N N . GLU A 1 191 ? 11.723 1.011 34.966 1.00 12.66 348 GLU A N 1
ATOM 1380 C CA . GLU A 1 191 ? 11.592 1.327 36.376 1.00 13.77 348 GLU A CA 1
ATOM 1381 C C . GLU A 1 191 ? 12.865 2.020 36.834 1.00 13.82 348 GLU A C 1
ATOM 1382 O O . GLU A 1 191 ? 13.959 1.489 36.675 1.00 13.36 348 GLU A O 1
ATOM 1388 N N . LEU A 1 192 ? 12.716 3.224 37.376 1.00 14.02 349 LEU A N 1
ATOM 1389 C CA . LEU A 1 192 ? 13.872 4.043 37.705 1.00 14.87 349 LEU A CA 1
ATOM 1390 C C . LEU A 1 192 ? 14.136 3.976 39.202 1.00 16.30 349 LEU A C 1
ATOM 1391 O O . LEU A 1 192 ? 13.464 4.635 39.999 1.00 18.06 349 LEU A O 1
ATOM 1396 N N . THR A 1 193 ? 15.126 3.169 39.571 1.00 17.02 350 THR A N 1
ATOM 1397 C CA . THR A 1 193 ? 15.337 2.781 40.963 1.00 18.29 350 THR A CA 1
ATOM 1398 C C . THR A 1 193 ? 16.304 3.680 41.721 1.00 18.88 350 THR A C 1
ATOM 1399 O O . THR A 1 193 ? 16.434 3.562 42.941 1.00 20.24 350 THR A O 1
ATOM 1403 N N . ASP A 1 194 ? 17.014 4.543 40.997 1.00 18.69 351 ASP A N 1
ATOM 1404 C CA . ASP A 1 194 ? 17.976 5.452 41.619 1.00 19.55 351 ASP A CA 1
ATOM 1405 C C . ASP A 1 194 ? 17.447 6.872 41.478 1.00 19.49 351 ASP A C 1
ATOM 1406 O O . ASP A 1 194 ? 17.454 7.426 40.377 1.00 19.39 351 ASP A O 1
ATOM 1411 N N . ALA A 1 195 ? 17.014 7.448 42.602 1.00 20.28 352 ALA A N 1
ATOM 1412 C CA . ALA A 1 195 ? 16.366 8.768 42.635 1.00 20.77 352 ALA A CA 1
ATOM 1413 C C . ALA A 1 195 ? 17.279 9.945 42.281 1.00 20.69 352 ALA A C 1
ATOM 1414 O O . ALA A 1 195 ? 16.792 11.059 42.040 1.00 21.32 352 ALA A O 1
ATOM 1416 N N . ARG A 1 196 ? 18.591 9.717 42.271 1.00 20.15 353 ARG A N 1
ATOM 1417 C CA . ARG A 1 196 ? 19.531 10.746 41.840 1.00 19.60 353 ARG A CA 1
ATOM 1418 C C . ARG A 1 196 ? 19.334 11.009 40.355 1.00 18.63 353 ARG A C 1
ATOM 1419 O O . ARG A 1 196 ? 19.276 12.161 39.923 1.00 18.73 353 ARG A O 1
ATOM 1427 N N . TYR A 1 197 ? 19.199 9.927 39.594 1.00 17.37 354 TYR A N 1
ATOM 1428 C CA . TYR A 1 197 ? 19.196 9.992 38.139 1.00 17.19 354 TYR A CA 1
ATOM 1429 C C . TYR A 1 197 ? 17.805 9.969 37.524 1.00 16.29 354 TYR A C 1
ATOM 1430 O O . TYR A 1 197 ? 17.647 10.286 36.342 1.00 15.06 354 TYR A O 1
ATOM 1439 N N . GLY A 1 198 ? 16.809 9.595 38.327 1.00 16.27 355 GLY A N 1
ATOM 1440 C CA . GLY A 1 198 ? 15.464 9.283 37.837 1.00 15.67 355 GLY A CA 1
ATOM 1441 C C . GLY A 1 198 ? 14.848 10.348 36.954 1.00 15.32 355 GLY A C 1
ATOM 1442 O O . GLY A 1 198 ? 14.365 10.050 35.860 1.00 14.68 355 GLY A O 1
ATOM 1443 N N . GLU A 1 199 ? 14.886 11.596 37.406 1.00 15.84 356 GLU A N 1
ATOM 1444 C CA . GLU A 1 199 ? 14.274 12.663 36.617 1.00 15.82 356 GLU A CA 1
ATOM 1445 C C . GLU A 1 199 ? 14.948 12.828 35.255 1.00 14.78 356 GLU A C 1
ATOM 1446 O O . GLU A 1 199 ? 14.264 12.914 34.236 1.00 14.00 356 GLU A O 1
ATOM 1452 N N . GLU A 1 200 ? 16.280 12.889 35.233 1.00 14.26 357 GLU A N 1
ATOM 1453 C CA . GLU A 1 200 ? 16.966 13.103 33.956 1.00 13.83 357 GLU A CA 1
ATOM 1454 C C . GLU A 1 200 ? 16.875 11.901 33.023 1.00 12.62 357 GLU A C 1
ATOM 1455 O O . GLU A 1 200 ? 16.784 12.069 31.806 1.00 13.03 357 GLU A O 1
ATOM 1461 N N . VAL A 1 201 ? 16.889 10.697 33.589 1.00 12.44 358 VAL A N 1
ATOM 1462 C CA . VAL A 1 201 ? 16.670 9.490 32.782 1.00 11.92 358 VAL A CA 1
ATOM 1463 C C . VAL A 1 201 ? 15.269 9.540 32.166 1.00 11.79 358 VAL A C 1
ATOM 1464 O O . VAL A 1 201 ? 15.090 9.297 30.960 1.00 11.85 358 VAL A O 1
ATOM 1468 N N . GLN A 1 202 ? 14.277 9.889 32.978 1.00 12.33 359 GLN A N 1
ATOM 1469 C CA . GLN A 1 202 ? 12.902 9.968 32.474 1.00 13.03 359 GLN A CA 1
ATOM 1470 C C . GLN A 1 202 ? 12.782 10.993 31.347 1.00 13.48 359 GLN A C 1
ATOM 1471 O O . GLN A 1 202 ? 12.134 10.731 30.326 1.00 13.46 359 GLN A O 1
ATOM 1477 N N . ARG A 1 203 ? 13.429 12.141 31.513 1.00 13.66 360 ARG A N 1
ATOM 1478 C CA . ARG A 1 203 ? 13.363 13.175 30.489 1.00 14.09 360 ARG A CA 1
ATOM 1479 C C . ARG A 1 203 ? 13.977 12.702 29.179 1.00 13.84 360 ARG A C 1
ATOM 1480 O O . ARG A 1 203 ? 13.475 13.031 28.098 1.00 13.87 360 ARG A O 1
ATOM 1488 N N . LEU A 1 204 ? 15.069 11.940 29.274 1.00 13.48 361 LEU A N 1
ATOM 1489 C CA . LEU A 1 204 ? 15.693 11.387 28.075 1.00 13.65 361 LEU A CA 1
ATOM 1490 C C . LEU A 1 204 ? 14.764 10.367 27.409 1.00 13.09 361 LEU A C 1
ATOM 1491 O O . LEU A 1 204 ? 14.606 10.358 26.193 1.00 12.63 361 LEU A O 1
ATOM 1496 N N . LEU A 1 205 ? 14.138 9.515 28.213 1.00 12.85 362 LEU A N 1
ATOM 1497 C CA . LEU A 1 205 ? 13.185 8.537 27.680 1.00 12.80 362 LEU A CA 1
ATOM 1498 C C . LEU A 1 205 ? 11.989 9.244 27.022 1.00 13.47 362 LEU A C 1
ATOM 1499 O O . LEU A 1 205 ? 11.580 8.880 25.912 1.00 14.35 362 LEU A O 1
ATOM 1504 N N . GLU A 1 206 ? 11.461 10.281 27.671 1.00 13.87 363 GLU A N 1
ATOM 1505 C CA . GLU A 1 206 ? 10.377 11.069 27.077 1.00 14.63 363 GLU A CA 1
ATOM 1506 C C . GLU A 1 206 ? 10.767 11.657 25.723 1.00 15.26 363 GLU A C 1
ATOM 1507 O O . GLU A 1 206 ? 9.986 11.607 24.784 1.00 15.46 363 GLU A O 1
ATOM 1513 N N . GLY A 1 207 ? 11.984 12.187 25.621 1.00 14.86 364 GLY A N 1
ATOM 1514 C CA . GLY A 1 207 ? 12.424 12.844 24.394 1.00 16.07 364 GLY A CA 1
ATOM 1515 C C . GLY A 1 207 ? 12.653 11.878 23.244 1.00 15.57 364 GLY A C 1
ATOM 1516 O O . GLY A 1 207 ? 12.694 12.297 22.089 1.00 16.88 364 GLY A O 1
ATOM 1517 N N . SER A 1 208 ? 12.783 10.591 23.563 1.00 15.02 365 SER A N 1
ATOM 1518 C CA . SER A 1 208 ? 13.080 9.552 22.569 1.00 14.61 365 SER A CA 1
ATOM 1519 C C . SER A 1 208 ? 11.845 9.109 21.789 1.00 14.57 365 SER A C 1
ATOM 1520 O O . SER A 1 208 ? 11.964 8.366 20.798 1.00 14.57 365 SER A O 1
ATOM 1523 N N . GLN A 1 209 ? 10.666 9.537 22.241 1.00 13.97 366 GLN A N 1
ATOM 1524 C CA . GLN A 1 209 ? 9.414 9.065 21.640 1.00 14.14 366 GLN A CA 1
ATOM 1525 C C . GLN A 1 209 ? 9.394 9.330 20.141 1.00 14.49 366 GLN A C 1
ATOM 1526 O O . GLN A 1 209 ? 9.722 10.429 19.686 1.00 14.88 366 GLN A O 1
ATOM 1532 N N . ARG A 1 210 ? 8.971 8.315 19.392 1.00 14.46 367 ARG A N 1
ATOM 1533 C CA . ARG A 1 210 ? 9.007 8.327 17.946 1.00 15.39 367 ARG A CA 1
ATOM 1534 C C . ARG A 1 210 ? 7.722 7.722 17.394 1.00 15.03 367 ARG A C 1
ATOM 1535 O O . ARG A 1 210 ? 7.226 6.729 17.923 1.00 14.26 367 ARG A O 1
ATOM 1543 N N . GLY A 1 211 ? 7.198 8.330 16.333 1.00 15.92 368 GLY A N 1
ATOM 1544 C CA . GLY A 1 211 ? 6.073 7.756 15.577 1.00 15.71 368 GLY A CA 1
ATOM 1545 C C . GLY A 1 211 ? 4.835 7.477 16.404 1.00 14.59 368 GLY A C 1
ATOM 1546 O O . GLY A 1 211 ? 4.388 8.336 17.179 1.00 14.49 368 GLY A O 1
ATOM 1547 N N . LEU A 1 212 ? 4.274 6.274 16.238 1.00 14.10 369 LEU A N 1
ATOM 1548 C CA . LEU A 1 212 ? 3.046 5.886 16.930 1.00 13.43 369 LEU A CA 1
ATOM 1549 C C . LEU A 1 212 ? 3.258 5.434 18.367 1.00 12.55 369 LEU A C 1
ATOM 1550 O O . LEU A 1 212 ? 2.292 5.160 19.075 1.00 11.70 369 LEU A O 1
ATOM 1555 N N . ASP A 1 213 ? 4.518 5.367 18.805 1.00 12.56 370 ASP A N 1
ATOM 1556 C CA . ASP A 1 213 ? 4.788 4.961 20.181 1.00 12.75 370 ASP A CA 1
ATOM 1557 C C . ASP A 1 213 ? 4.145 5.948 21.144 1.00 12.19 370 ASP A C 1
ATOM 1558 O O . ASP A 1 213 ? 4.121 7.165 20.884 1.00 13.33 370 ASP A O 1
ATOM 1563 N N . VAL A 1 214 ? 3.622 5.419 22.245 1.00 12.26 371 VAL A N 1
ATOM 1564 C CA . VAL A 1 214 ? 3.017 6.236 23.285 1.00 12.34 371 VAL A CA 1
ATOM 1565 C C . VAL A 1 214 ? 3.573 5.854 24.646 1.00 12.46 371 VAL A C 1
ATOM 1566 O O . VAL A 1 214 ? 3.949 4.687 24.881 1.00 12.02 371 VAL A O 1
ATOM 1570 N N . GLN A 1 215 ? 3.638 6.848 25.525 1.00 12.73 372 GLN A N 1
ATOM 1571 C CA . GLN A 1 215 ? 4.235 6.671 26.838 1.00 13.35 372 GLN A CA 1
ATOM 1572 C C . GLN A 1 215 ? 3.311 7.086 27.960 1.00 14.09 372 GLN A C 1
ATOM 1573 O O . GLN A 1 215 ? 2.461 7.965 27.789 1.00 14.93 372 GLN A O 1
ATOM 1579 N N . LEU A 1 216 ? 3.525 6.474 29.121 1.00 14.55 373 LEU A N 1
ATOM 1580 C CA . LEU A 1 216 ? 2.858 6.844 30.360 1.00 16.34 373 LEU A CA 1
ATOM 1581 C C . LEU A 1 216 ? 3.891 7.044 31.460 1.00 16.94 373 LEU A C 1
ATOM 1582 O O . LEU A 1 216 ? 4.734 6.174 31.700 1.00 15.87 373 LEU A O 1
ATOM 1587 N N . ARG A 1 217 ? 3.814 8.192 32.126 1.00 17.78 374 ARG A N 1
ATOM 1588 C CA . ARG A 1 217 ? 4.704 8.517 33.238 1.00 18.53 374 ARG A CA 1
ATOM 1589 C C . ARG A 1 217 ? 3.955 8.244 34.534 1.00 19.41 374 ARG A C 1
ATOM 1590 O O . ARG A 1 217 ? 2.936 8.891 34.820 1.00 20.61 374 ARG A O 1
ATOM 1598 N N . LEU A 1 218 ? 4.448 7.277 35.305 1.00 18.54 375 LEU A N 1
ATOM 1599 C CA . LEU A 1 218 ? 3.746 6.814 36.500 1.00 19.59 375 LEU A CA 1
ATOM 1600 C C . LEU A 1 218 ? 4.683 6.690 37.688 1.00 19.45 375 LEU A C 1
ATOM 1601 O O . LEU A 1 218 ? 5.903 6.713 37.537 1.00 18.25 375 LEU A O 1
ATOM 1606 N N . ARG A 1 219 ? 4.093 6.577 38.876 1.00 20.94 376 ARG A N 1
ATOM 1607 C CA . ARG A 1 219 ? 4.824 6.190 40.073 1.00 21.72 376 ARG A CA 1
ATOM 1608 C C . ARG A 1 219 ? 4.254 4.861 40.546 1.00 22.60 376 ARG A C 1
ATOM 1609 O O . ARG A 1 219 ? 3.045 4.731 40.687 1.00 23.52 376 ARG A O 1
ATOM 1617 N N . ASN A 1 220 ? 5.110 3.873 40.785 1.00 22.59 377 ASN A N 1
ATOM 1618 C CA . ASN A 1 220 ? 4.613 2.580 41.266 1.00 23.79 377 ASN A CA 1
ATOM 1619 C C . ASN A 1 220 ? 4.404 2.529 42.786 1.00 25.66 377 ASN A C 1
ATOM 1620 O O . ASN A 1 220 ? 4.592 3.534 43.480 1.00 26.07 377 ASN A O 1
ATOM 1625 N N . ASP A 1 221 ? 4.014 1.361 43.291 1.00 27.06 378 ASP A N 1
ATOM 1626 C CA . ASP A 1 221 ? 3.686 1.199 44.709 1.00 29.70 378 ASP A CA 1
ATOM 1627 C C . ASP A 1 221 ? 4.895 1.310 45.648 1.00 30.10 378 ASP A C 1
ATOM 1628 O O . ASP A 1 221 ? 4.730 1.402 46.865 1.00 31.56 378 ASP A O 1
ATOM 1633 N N . GLU A 1 222 ? 6.100 1.297 45.083 1.00 28.80 379 GLU A N 1
ATOM 1634 C CA . GLU A 1 222 ? 7.323 1.515 45.858 1.00 29.61 379 GLU A CA 1
ATOM 1635 C C . GLU A 1 222 ? 7.766 2.983 45.773 1.00 28.55 379 GLU A C 1
ATOM 1636 O O . GLU A 1 222 ? 8.801 3.365 46.328 1.00 29.01 379 GLU A O 1
ATOM 1642 N N . GLY A 1 223 ? 6.974 3.793 45.072 1.00 27.55 380 GLY A N 1
ATOM 1643 C CA . GLY A 1 223 ? 7.231 5.228 44.933 1.00 26.58 380 GLY A CA 1
ATOM 1644 C C . GLY A 1 223 ? 8.215 5.599 43.836 1.00 24.57 380 GLY A C 1
ATOM 1645 O O . GLY A 1 223 ? 8.655 6.752 43.752 1.00 24.16 380 GLY A O 1
ATOM 1646 N N . ARG A 1 224 ? 8.553 4.629 42.989 1.00 22.93 381 ARG A N 1
ATOM 1647 C CA . ARG A 1 224 ? 9.548 4.840 41.944 1.00 21.17 381 ARG A CA 1
ATOM 1648 C C . ARG A 1 224 ? 8.913 5.281 40.647 1.00 18.76 381 ARG A C 1
ATOM 1649 O O . ARG A 1 224 ? 7.776 4.900 40.336 1.00 18.37 381 ARG A O 1
ATOM 1657 N N . ARG A 1 225 ? 9.653 6.086 39.892 1.00 17.27 382 ARG A N 1
ATOM 1658 C CA . ARG A 1 225 ? 9.231 6.474 38.552 1.00 16.36 382 ARG A CA 1
ATOM 1659 C C . ARG A 1 225 ? 9.211 5.233 37.675 1.00 15.62 382 ARG A C 1
ATOM 1660 O O . ARG A 1 225 ? 10.160 4.443 37.669 1.00 15.00 382 ARG A O 1
ATOM 1668 N N . VAL A 1 226 ? 8.117 5.057 36.943 1.00 15.67 383 VAL A N 1
ATOM 1669 C CA . VAL A 1 226 ? 8.037 4.020 35.923 1.00 15.25 383 VAL A CA 1
ATOM 1670 C C . VAL A 1 226 ? 7.568 4.710 34.660 1.00 14.69 383 VAL A C 1
ATOM 1671 O O . VAL A 1 226 ? 6.535 5.389 34.681 1.00 15.58 383 VAL A O 1
ATOM 1675 N N . LEU A 1 227 ? 8.341 4.561 33.585 1.00 13.75 384 LEU A N 1
ATOM 1676 C CA . LEU A 1 227 ? 7.908 5.029 32.281 1.00 13.50 384 LEU A CA 1
ATOM 1677 C C . LEU A 1 227 ? 7.507 3.843 31.425 1.00 13.26 384 LEU A C 1
ATOM 1678 O O . LEU A 1 227 ? 8.338 2.994 31.087 1.00 13.30 384 LEU A O 1
ATOM 1683 N N . LEU A 1 228 ? 6.222 3.783 31.095 1.00 12.88 385 LEU A N 1
ATOM 1684 C CA . LEU A 1 228 ? 5.707 2.759 30.205 1.00 12.16 385 LEU A CA 1
ATOM 1685 C C . LEU A 1 228 ? 5.801 3.269 28.784 1.00 11.42 385 LEU A C 1
ATOM 1686 O O . LEU A 1 228 ? 5.450 4.420 28.504 1.00 12.25 385 LEU A O 1
ATOM 1691 N N . VAL A 1 229 ? 6.280 2.426 27.883 1.00 9.69 386 VAL A N 1
ATOM 1692 C CA . VAL A 1 229 ? 6.303 2.770 26.462 1.00 10.00 386 VAL A CA 1
ATOM 1693 C C . VAL A 1 229 ? 5.689 1.638 25.661 1.00 10.46 386 VAL A C 1
ATOM 1694 O O . VAL A 1 229 ? 6.162 0.511 25.719 1.00 11.03 386 VAL A O 1
ATOM 1698 N N . LEU A 1 230 ? 4.647 1.957 24.898 1.00 10.19 387 LEU A N 1
ATOM 1699 C CA . LEU A 1 230 ? 4.073 1.001 23.954 1.00 10.52 387 LEU A CA 1
ATOM 1700 C C . LEU A 1 230 ? 4.618 1.270 22.550 1.00 10.35 387 LEU A C 1
ATOM 1701 O O . LEU A 1 230 ? 4.644 2.409 22.078 1.00 10.23 387 LEU A O 1
ATOM 1706 N N . LEU A 1 231 ? 5.048 0.201 21.888 1.00 10.72 388 LEU A N 1
ATOM 1707 C CA . LEU A 1 231 ? 5.516 0.245 20.520 1.00 10.96 388 LEU A CA 1
ATOM 1708 C C . LEU A 1 231 ? 4.532 -0.507 19.624 1.00 11.16 388 LEU A C 1
ATOM 1709 O O . LEU A 1 231 ? 4.681 -1.718 19.421 1.00 10.63 388 LEU A O 1
ATOM 1714 N N . PRO A 1 232 ? 3.519 0.201 19.085 1.00 11.30 389 PRO A N 1
ATOM 1715 C CA . PRO A 1 232 ? 2.527 -0.484 18.247 1.00 11.54 389 PRO A CA 1
ATOM 1716 C C . PRO A 1 232 ? 3.111 -0.931 16.917 1.00 11.58 389 PRO A C 1
ATOM 1717 O O . PRO A 1 232 ? 4.074 -0.335 16.427 1.00 11.48 389 PRO A O 1
ATOM 1721 N N . LEU A 1 233 ? 2.523 -1.978 16.342 1.00 11.44 390 LEU A N 1
ATOM 1722 C CA . LEU A 1 233 ? 2.872 -2.428 14.997 1.00 12.15 390 LEU A CA 1
ATOM 1723 C C . LEU A 1 233 ? 4.387 -2.552 14.806 1.00 12.86 390 LEU A C 1
ATOM 1724 O O . LEU A 1 233 ? 4.927 -2.106 13.816 1.00 13.32 390 LEU A O 1
ATOM 1729 N N . THR A 1 234 ? 5.046 -3.180 15.775 1.00 13.33 391 THR A N 1
ATOM 1730 C CA . THR A 1 234 ? 6.494 -3.272 15.804 1.00 14.42 391 THR A CA 1
ATOM 1731 C C . THR A 1 234 ? 6.913 -4.710 16.071 1.00 15.03 391 THR A C 1
ATOM 1732 O O . THR A 1 234 ? 6.492 -5.299 17.066 1.00 14.87 391 THR A O 1
ATOM 1736 N N . SER A 1 235 ? 7.735 -5.252 15.165 1.00 15.82 392 SER A N 1
ATOM 1737 C CA . SER A 1 235 ? 8.244 -6.628 15.253 1.00 17.18 392 SER A CA 1
ATOM 1738 C C . SER A 1 235 ? 9.219 -6.790 16.404 1.00 17.15 392 SER A C 1
ATOM 1739 O O . SER A 1 235 ? 9.666 -5.801 16.979 1.00 16.37 392 SER A O 1
ATOM 1742 N N . ALA A 1 236 ? 9.563 -8.036 16.721 1.00 18.29 393 ALA A N 1
ATOM 1743 C CA . ALA A 1 236 ? 10.589 -8.310 17.724 1.00 18.82 393 ALA A CA 1
ATOM 1744 C C . ALA A 1 236 ? 11.932 -7.685 17.333 1.00 19.16 393 ALA A C 1
ATOM 1745 O O . ALA A 1 236 ? 12.631 -7.133 18.186 1.00 19.41 393 ALA A O 1
ATOM 1747 N N . GLU A 1 237 ? 12.279 -7.746 16.049 1.00 20.22 394 GLU A N 1
ATOM 1748 C CA . GLU A 1 237 ? 13.503 -7.114 15.569 1.00 21.21 394 GLU A CA 1
ATOM 1749 C C . GLU A 1 237 ? 13.439 -5.598 15.801 1.00 19.41 394 GLU A C 1
ATOM 1750 O O . GLU A 1 237 ? 14.413 -4.997 16.258 1.00 20.22 394 GLU A O 1
ATOM 1756 N N . GLY A 1 238 ? 12.295 -4.993 15.492 1.00 18.02 395 GLY A N 1
ATOM 1757 C CA . GLY A 1 238 ? 12.097 -3.557 15.748 1.00 16.54 395 GLY A CA 1
ATOM 1758 C C . GLY A 1 238 ? 12.234 -3.176 17.207 1.00 15.47 395 GLY A C 1
ATOM 1759 O O . GLY A 1 238 ? 12.873 -2.182 17.543 1.00 14.51 395 GLY A O 1
ATOM 1760 N N . SER A 1 239 ? 11.626 -3.977 18.075 1.00 15.55 396 SER A N 1
ATOM 1761 C CA . SER A 1 239 ? 11.605 -3.693 19.508 1.00 15.91 396 SER A CA 1
ATOM 1762 C C . SER A 1 239 ? 12.996 -3.789 20.114 1.00 16.11 396 SER A C 1
ATOM 1763 O O . SER A 1 239 ? 13.311 -3.085 21.073 1.00 15.48 396 SER A O 1
ATOM 1766 N N . GLN A 1 240 ? 13.823 -4.663 19.548 1.00 16.15 397 GLN A N 1
ATOM 1767 C CA . GLN A 1 240 ? 15.206 -4.763 19.981 1.00 17.18 397 GLN A CA 1
ATOM 1768 C C . GLN A 1 240 ? 16.015 -3.603 19.404 1.00 17.31 397 GLN A C 1
ATOM 1769 O O . GLN A 1 240 ? 16.854 -3.025 20.101 1.00 16.97 397 GLN A O 1
ATOM 177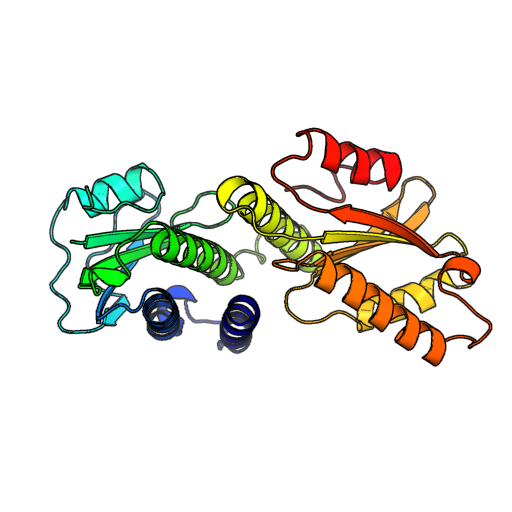5 N N . GLY A 1 241 ? 15.698 -3.219 18.168 1.00 17.20 398 GLY A N 1
ATOM 1776 C CA . GLY A 1 241 ? 16.273 -2.023 17.539 1.00 17.33 398 GLY A CA 1
ATOM 1777 C C . GLY A 1 241 ? 16.028 -0.742 18.326 1.00 16.12 398 GLY A C 1
ATOM 1778 O O . GLY A 1 241 ? 16.900 0.134 18.401 1.00 16.52 398 GLY A O 1
ATOM 1779 N N . TYR A 1 242 ? 14.833 -0.624 18.893 1.00 14.55 399 TYR A N 1
ATOM 1780 C CA . TYR A 1 242 ? 14.488 0.505 19.754 1.00 13.78 399 TYR A CA 1
ATOM 1781 C C . TYR A 1 242 ? 15.444 0.600 20.936 1.00 13.68 399 TYR A C 1
ATOM 1782 O O . TYR A 1 242 ? 15.959 1.678 21.229 1.00 13.47 399 TYR A O 1
ATOM 1791 N N . LEU A 1 243 ? 15.700 -0.522 21.600 1.00 14.01 400 LEU A N 1
ATOM 1792 C CA . LEU A 1 243 ? 16.590 -0.486 22.764 1.00 14.68 400 LEU A CA 1
ATOM 1793 C C . LEU A 1 243 ? 18.019 -0.138 22.359 1.00 14.93 400 LEU A C 1
ATOM 1794 O O . LEU A 1 243 ? 18.702 0.586 23.086 1.00 14.75 400 LEU A O 1
ATOM 1799 N N . GLN A 1 244 ? 18.463 -0.649 21.207 1.00 15.19 401 GLN A N 1
ATOM 1800 C CA . GLN A 1 244 ? 19.802 -0.355 20.702 1.00 16.75 401 GLN A CA 1
ATOM 1801 C C . GLN A 1 244 ? 19.923 1.155 20.463 1.00 16.22 401 GLN A C 1
ATOM 1802 O O . GLN A 1 244 ? 20.957 1.754 20.774 1.00 16.07 401 GLN A O 1
ATOM 1808 N N . ARG A 1 245 ? 18.856 1.764 19.944 1.00 15.29 402 ARG A N 1
ATOM 1809 C CA . ARG A 1 245 ? 18.860 3.213 19.695 1.00 15.85 402 ARG A CA 1
ATOM 1810 C C . ARG A 1 245 ? 18.868 3.984 21.012 1.00 15.00 402 ARG A C 1
ATOM 1811 O O . ARG A 1 245 ? 19.551 5.010 21.139 1.00 15.58 402 ARG A O 1
ATOM 1819 N N . LEU A 1 246 ? 18.101 3.490 21.985 1.00 14.29 403 LEU A N 1
ATOM 1820 C CA . LEU A 1 246 ? 18.078 4.079 23.319 1.00 13.94 403 LEU A CA 1
ATOM 1821 C C . LEU A 1 246 ? 19.436 4.043 23.994 1.00 13.94 403 LEU A C 1
ATOM 1822 O O . LEU A 1 246 ? 19.844 5.015 24.619 1.00 13.62 403 LEU A O 1
ATOM 1827 N N . ARG A 1 247 ? 20.134 2.916 23.890 1.00 13.72 404 ARG A N 1
ATOM 1828 C CA . ARG A 1 247 ? 21.452 2.820 24.508 1.00 14.14 404 ARG A CA 1
ATOM 1829 C C . ARG A 1 247 ? 22.433 3.850 23.942 1.00 15.00 404 ARG A C 1
ATOM 1830 O O . ARG A 1 247 ? 23.242 4.394 24.683 1.00 15.30 404 ARG A O 1
ATOM 1838 N N . ILE A 1 248 ? 22.320 4.141 22.646 1.00 14.84 405 ILE A N 1
ATOM 1839 C CA . ILE A 1 248 ? 23.195 5.118 21.988 1.00 16.74 405 ILE A CA 1
ATOM 1840 C C . ILE A 1 248 ? 22.885 6.511 22.533 1.00 15.86 405 ILE A C 1
ATOM 1841 O O . ILE A 1 248 ?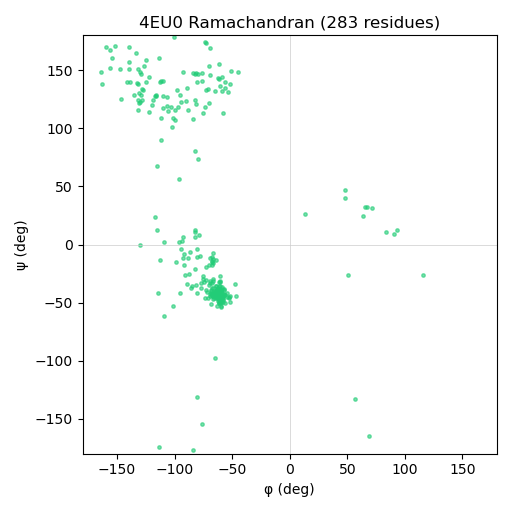 23.798 7.281 22.841 1.00 16.68 405 ILE A O 1
ATOM 1846 N N . LEU A 1 249 ? 21.593 6.804 22.669 1.00 15.37 406 LEU A N 1
ATOM 1847 C CA . LEU A 1 249 ? 21.120 8.078 23.208 1.00 15.20 406 LEU A CA 1
ATOM 1848 C C . LEU A 1 249 ? 21.576 8.262 24.660 1.00 14.66 406 LEU A C 1
ATOM 1849 O O . LEU A 1 249 ? 22.070 9.319 25.024 1.00 14.21 406 LEU A O 1
ATOM 1854 N N . PHE A 1 250 ? 21.400 7.226 25.481 1.00 13.33 407 PHE A N 1
ATOM 1855 C CA . PHE A 1 250 ? 21.865 7.240 26.874 1.00 13.55 407 PHE A CA 1
ATOM 1856 C C . PHE A 1 250 ? 23.370 7.419 26.981 1.00 13.58 407 PHE A C 1
ATOM 1857 O O . PHE A 1 250 ? 23.853 8.096 27.899 1.00 13.45 407 PHE A O 1
ATOM 1865 N N . ALA A 1 251 ? 24.120 6.795 26.071 1.00 13.84 408 ALA A N 1
ATOM 1866 C CA . ALA A 1 251 ? 25.579 6.954 26.064 1.00 15.10 408 ALA A CA 1
ATOM 1867 C C . ALA A 1 251 ? 25.962 8.398 25.770 1.00 16.16 408 ALA A C 1
ATOM 1868 O O . ALA A 1 251 ? 26.882 8.924 26.382 1.00 17.03 408 ALA A O 1
ATOM 1870 N N . GLU A 1 252 ? 25.249 9.030 24.838 1.00 16.61 409 GLU A N 1
ATOM 1871 C CA . GLU A 1 252 ? 25.495 10.437 24.517 1.00 18.08 409 GLU A CA 1
ATOM 1872 C C . GLU A 1 252 ? 25.160 11.331 25.718 1.00 16.89 409 GLU A C 1
ATOM 1873 O O . GLU A 1 252 ? 25.903 12.264 26.043 1.00 17.05 409 GLU A O 1
ATOM 1879 N N . ARG A 1 253 ? 24.037 11.040 26.364 1.00 15.28 410 ARG A N 1
ATOM 1880 C CA . ARG A 1 253 ? 23.539 11.897 27.441 1.00 14.95 410 ARG A CA 1
ATOM 1881 C C . ARG A 1 253 ? 24.342 11.788 28.733 1.00 15.58 410 ARG A C 1
ATOM 1882 O O . ARG A 1 253 ? 24.669 12.798 29.345 1.00 15.35 410 ARG A O 1
ATOM 1890 N N . PHE A 1 254 ? 24.635 10.560 29.143 1.00 16.18 411 PHE A N 1
ATOM 1891 C CA . PHE A 1 254 ? 25.280 10.302 30.418 1.00 17.83 411 PHE A CA 1
ATOM 1892 C C . PHE A 1 254 ? 26.656 9.734 30.095 1.00 20.57 411 PHE A C 1
ATOM 1893 O O . PHE A 1 254 ? 27.042 9.699 28.933 1.00 22.32 411 PHE A O 1
ATOM 1901 N N . GLY A 1 255 ? 27.417 9.299 31.087 1.00 22.57 412 GLY A N 1
ATOM 1902 C CA . GLY A 1 255 ? 28.701 8.640 3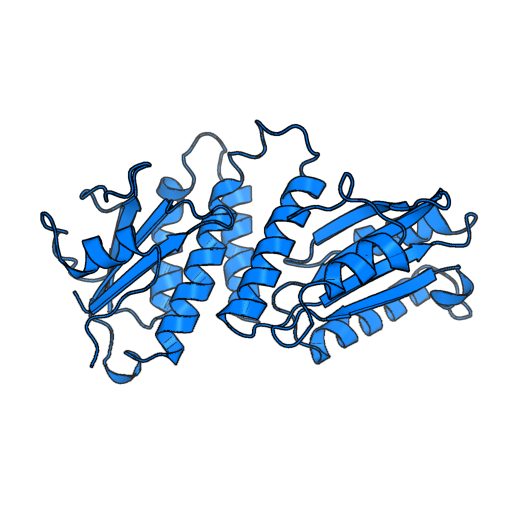0.755 1.00 26.38 412 GLY A CA 1
ATOM 1903 C C . GLY A 1 255 ? 28.693 7.596 29.624 1.00 28.14 412 GLY A C 1
ATOM 1904 O O . GLY A 1 255 ? 27.695 6.903 29.395 1.00 26.85 412 GLY A O 1
ATOM 1905 N N . GLN A 1 256 ? 29.810 7.490 28.902 1.00 31.15 413 GLN A N 1
ATOM 1906 C CA . GLN A 1 256 ? 30.071 6.327 28.054 1.00 33.45 413 GLN A CA 1
ATOM 1907 C C . GLN A 1 256 ? 30.316 5.131 28.981 1.00 33.79 413 GLN A C 1
ATOM 1908 O O . GLN A 1 256 ? 29.987 3.989 28.646 1.00 34.32 413 GLN A O 1
ATOM 1914 N N . ALA A 1 257 ? 30.876 5.424 30.157 1.00 34.34 414 ALA A N 1
ATOM 1915 C CA . ALA A 1 257 ? 31.122 4.439 31.212 1.00 34.85 414 ALA A CA 1
ATOM 1916 C C . ALA A 1 257 ? 29.868 4.196 32.053 1.00 33.62 414 ALA A C 1
ATOM 1917 O O . ALA A 1 257 ? 29.922 3.556 33.109 1.00 34.25 414 ALA A O 1
ATOM 1919 N N . ARG A 1 258 ? 28.744 4.721 31.579 1.00 32.20 415 ARG A N 1
ATOM 1920 C CA . ARG A 1 258 ? 27.468 4.519 32.218 1.00 30.93 415 ARG A CA 1
ATOM 1921 C C . ARG A 1 258 ? 26.570 3.674 31.321 1.00 29.73 415 ARG A C 1
ATOM 1922 O O . ARG A 1 258 ? 26.542 3.851 30.099 1.00 30.14 415 ARG A O 1
ATOM 1930 N N . GLU A 1 259 ? 25.840 2.756 31.938 1.00 28.44 416 GLU A N 1
ATOM 1931 C CA . GLU A 1 259 ? 24.805 2.008 31.237 1.00 27.04 416 GLU A CA 1
ATOM 1932 C C . GLU A 1 259 ? 23.464 2.396 31.823 1.00 25.24 416 GLU A C 1
ATOM 1933 O O . GLU A 1 259 ? 23.406 2.944 32.929 1.00 25.00 416 GLU A O 1
ATOM 1939 N N . LEU A 1 260 ? 22.382 2.145 31.084 1.00 23.91 417 LEU A N 1
ATOM 1940 C CA . LEU A 1 260 ? 21.043 2.378 31.609 1.00 22.36 417 LEU A CA 1
ATOM 1941 C C . LEU A 1 260 ? 20.968 1.776 33.006 1.00 21.55 417 LEU A C 1
ATOM 1942 O O . LEU A 1 260 ? 20.473 2.398 33.935 1.00 20.29 417 LEU A O 1
ATOM 1947 N N . GLU A 1 261 ? 21.505 0.567 33.149 1.00 21.12 418 GLU A N 1
ATOM 1948 C CA . GLU A 1 261 ? 21.352 -0.190 34.387 1.00 21.04 418 GLU A CA 1
ATOM 1949 C C . GLU A 1 261 ? 22.131 0.415 35.568 1.00 21.14 418 GLU A C 1
ATOM 1950 O O . GLU A 1 261 ? 21.671 0.367 36.710 1.00 21.24 418 GLU A O 1
ATOM 1956 N N . SER A 1 262 ? 23.279 1.023 35.285 1.00 21.12 419 SER A N 1
ATOM 1957 C CA . SER A 1 262 ? 24.061 1.666 36.347 1.00 21.45 419 SER A CA 1
ATOM 1958 C C . SER A 1 262 ? 23.484 3.029 36.758 1.00 20.22 419 SER A C 1
ATOM 1959 O O . SER A 1 262 ? 23.910 3.615 37.757 1.00 20.41 419 SER A O 1
ATOM 1962 N N . LEU A 1 263 ? 22.515 3.529 35.991 1.00 18.20 420 LEU A N 1
ATOM 1963 C CA . LEU A 1 263 ? 21.765 4.735 36.365 1.00 18.00 420 LEU A CA 1
ATOM 1964 C C . LEU A 1 263 ? 20.493 4.355 37.134 1.00 17.13 420 LEU A C 1
ATOM 1965 O O . LEU A 1 263 ? 19.641 5.204 37.419 1.00 17.20 420 LEU A O 1
ATOM 1970 N N . GLY A 1 264 ? 20.359 3.070 37.450 1.00 16.81 421 GLY A N 1
ATOM 1971 C CA . GLY A 1 264 ? 19.195 2.577 38.188 1.00 17.19 421 GLY A CA 1
ATOM 1972 C C . GLY A 1 264 ? 18.010 2.118 37.349 1.00 16.66 421 GLY A C 1
ATOM 1973 O O . GLY A 1 264 ? 16.944 1.846 37.891 1.00 17.60 421 GLY A O 1
ATOM 1974 N N . VAL A 1 265 ? 18.184 2.029 36.034 1.00 15.16 422 VAL A N 1
ATOM 1975 C CA . VAL A 1 265 ? 17.078 1.641 35.165 1.00 14.93 422 VAL A CA 1
ATOM 1976 C C . VAL A 1 265 ? 16.927 0.119 35.176 1.00 14.82 422 VAL A C 1
ATOM 1977 O O . VAL A 1 265 ? 17.870 -0.602 34.843 1.00 15.82 422 VAL A O 1
ATOM 1981 N N . ARG A 1 266 ? 15.748 -0.351 35.579 1.00 15.26 423 ARG A N 1
ATOM 1982 C CA . ARG A 1 266 ? 15.371 -1.769 35.475 1.00 16.51 423 ARG A CA 1
ATOM 1983 C C . ARG A 1 266 ? 14.431 -1.899 34.279 1.00 15.42 423 ARG A C 1
ATOM 1984 O O . ARG A 1 266 ? 13.371 -1.279 34.263 1.00 15.19 423 ARG A O 1
ATOM 1992 N N . ILE A 1 267 ? 14.831 -2.670 33.267 1.00 15.14 424 ILE A N 1
ATOM 1993 C CA . ILE A 1 267 ? 14.018 -2.838 32.051 1.00 14.46 424 ILE A CA 1
ATOM 1994 C C . ILE A 1 267 ? 13.148 -4.093 32.142 1.00 15.12 424 ILE A C 1
ATOM 1995 O O . ILE A 1 267 ? 13.640 -5.175 32.442 1.00 15.03 424 ILE A O 1
ATOM 2000 N N . ARG A 1 268 ? 11.856 -3.925 31.881 1.00 14.18 425 ARG A N 1
ATOM 2001 C CA . ARG A 1 268 ? 10.921 -5.032 31.837 1.00 15.60 425 ARG A CA 1
ATOM 2002 C C . ARG A 1 268 ? 10.202 -4.934 30.510 1.00 14.89 425 ARG A C 1
ATOM 2003 O O . ARG A 1 268 ? 9.773 -3.861 30.115 1.00 14.40 425 ARG A O 1
ATOM 2011 N N . GLN A 1 269 ? 10.094 -6.055 29.810 1.00 15.60 426 GLN A N 1
ATOM 2012 C CA . GLN A 1 269 ? 9.534 -6.079 28.462 1.00 16.08 426 GLN A CA 1
ATOM 2013 C C . GLN A 1 269 ? 8.384 -7.069 28.402 1.00 16.15 426 GLN A C 1
ATOM 2014 O O . GLN A 1 269 ? 8.449 -8.140 29.004 1.00 16.74 426 GLN A O 1
ATOM 2020 N N . TYR A 1 270 ? 7.328 -6.697 27.687 1.00 15.39 427 TYR A N 1
ATOM 2021 C CA . TYR A 1 270 ? 6.191 -7.574 27.459 1.00 16.77 427 TYR A CA 1
ATOM 2022 C C . TYR A 1 270 ? 5.846 -7.559 25.974 1.00 16.91 427 TYR A C 1
ATOM 2023 O O . TYR A 1 270 ? 5.444 -6.527 25.436 1.00 14.71 427 TYR A O 1
ATOM 2032 N N . GLU A 1 271 ? 5.994 -8.706 25.311 1.00 18.86 428 GLU A N 1
ATOM 2033 C CA . GLU A 1 271 ? 5.643 -8.795 23.888 1.00 20.64 428 GLU A CA 1
ATOM 2034 C C . GLU A 1 271 ? 4.190 -9.209 23.753 1.00 21.63 428 GLU A C 1
ATOM 2035 O O . GLU A 1 271 ? 3.782 -10.244 24.291 1.00 22.63 428 GLU A O 1
ATOM 2041 N N . LEU A 1 272 ? 3.405 -8.395 23.051 1.00 21.81 429 LEU A N 1
ATOM 2042 C CA . LEU A 1 272 ? 1.983 -8.679 22.868 1.00 23.74 429 LEU A CA 1
ATOM 2043 C C . LEU A 1 272 ? 1.851 -9.836 21.894 1.00 26.17 429 LEU A C 1
ATOM 2044 O O . LEU A 1 272 ? 2.507 -9.854 20.854 1.00 26.93 429 LEU A O 1
ATOM 2049 N N . ASP A 1 273 ? 1.024 -10.813 22.243 1.00 28.89 430 ASP A N 1
ATOM 2050 C CA . ASP A 1 273 ? 0.896 -12.014 21.417 1.00 31.68 430 ASP A CA 1
ATOM 2051 C C . ASP A 1 273 ? -0.366 -12.795 21.748 1.00 33.47 430 ASP A C 1
ATOM 2052 O O . ASP A 1 273 ? -0.718 -12.964 22.923 1.00 34.74 430 ASP A O 1
ATOM 2057 N N . ALA A 1 274 ? -1.030 -13.271 20.695 1.00 34.76 431 ALA A N 1
ATOM 2058 C CA . ALA A 1 274 ? -2.256 -14.065 20.806 1.00 36.58 431 ALA A CA 1
ATOM 2059 C C . ALA A 1 274 ? -2.017 -15.430 21.462 1.00 38.66 431 ALA A C 1
ATOM 2060 O O . ALA A 1 274 ? -2.966 -16.167 21.751 1.00 40.48 431 ALA A O 1
ATOM 2062 N N . GLY A 1 275 ? -0.747 -15.755 21.695 1.00 39.19 432 GLY A N 1
ATOM 2063 C CA . GLY A 1 275 ? -0.362 -16.955 22.435 1.00 40.94 432 GLY A CA 1
ATOM 2064 C C . GLY A 1 275 ? -0.334 -16.748 23.942 1.00 41.05 432 GLY A C 1
ATOM 2065 O O . GLY A 1 275 ? -0.706 -17.651 24.695 1.00 42.81 432 GLY A O 1
ATOM 2066 N N . ASN A 1 276 ? 0.105 -15.563 24.381 1.00 39.37 433 ASN A N 1
ATOM 2067 C CA . ASN A 1 276 ? 0.146 -15.212 25.810 1.00 39.25 433 ASN A CA 1
ATOM 2068 C C . ASN A 1 276 ? -1.189 -15.450 26.510 1.00 39.44 433 ASN A C 1
ATOM 2069 O O . ASN A 1 276 ? -2.243 -15.150 25.952 1.00 39.20 433 ASN A O 1
ATOM 2074 N N . ASP A 1 277 ? -1.134 -15.993 27.725 1.00 40.12 434 ASP A N 1
ATOM 2075 C CA . ASP A 1 277 ? -2.335 -16.228 28.536 1.00 40.64 434 ASP A CA 1
ATOM 2076 C C . ASP A 1 277 ? -3.055 -14.912 28.858 1.00 38.56 434 ASP A C 1
ATOM 2077 O O . ASP A 1 277 ? -2.441 -13.846 28.842 1.00 36.74 434 ASP A O 1
ATOM 2082 N N . ARG A 1 278 ? -4.358 -14.989 29.121 1.00 38.49 435 ARG A N 1
ATOM 2083 C CA . ARG A 1 278 ? -5.170 -13.784 29.318 1.00 36.64 435 ARG A CA 1
ATOM 2084 C C . ARG A 1 278 ? -4.831 -12.980 30.584 1.00 35.38 435 ARG A C 1
ATOM 2085 O O . ARG A 1 278 ? -5.162 -11.798 30.680 1.00 34.55 435 ARG A O 1
ATOM 2093 N N . GLN A 1 279 ? -4.139 -13.612 31.528 1.00 35.14 436 GLN A N 1
ATOM 2094 C CA . GLN A 1 279 ? -3.771 -12.969 32.790 1.00 34.11 436 GLN A CA 1
ATOM 2095 C C . GLN A 1 279 ? -2.372 -12.346 32.756 1.00 31.38 436 GLN A C 1
ATOM 2096 O O . GLN A 1 279 ? -1.950 -11.702 33.719 1.00 30.74 436 GLN A O 1
ATOM 2102 N N . ALA A 1 280 ? -1.670 -12.534 31.644 1.00 28.73 437 ALA A N 1
ATOM 2103 C CA . ALA A 1 280 ? -0.246 -12.206 31.558 1.00 26.54 437 ALA A CA 1
ATOM 2104 C C . ALA A 1 280 ? 0.030 -10.705 31.647 1.00 24.04 437 ALA A C 1
ATOM 2105 O O . ALA A 1 280 ? 0.934 -10.273 32.366 1.00 23.04 437 ALA A O 1
ATOM 2107 N N . LEU A 1 281 ? -0.758 -9.913 30.924 1.00 22.21 438 LEU A N 1
ATOM 2108 C CA . LEU A 1 281 ? -0.564 -8.465 30.927 1.00 20.22 438 LEU A CA 1
ATOM 2109 C C . LEU A 1 281 ? -0.801 -7.875 32.319 1.00 20.74 438 LEU A C 1
ATOM 2110 O O . LEU A 1 281 ? -0.080 -6.976 32.750 1.00 19.15 438 LEU A O 1
ATOM 2115 N N . GLY A 1 282 ? -1.811 -8.401 33.012 1.00 22.14 439 GLY A N 1
ATOM 2116 C CA . GLY A 1 282 ? -2.094 -8.027 34.396 1.00 23.64 439 GLY A CA 1
ATOM 2117 C C . GLY A 1 282 ? -0.939 -8.325 35.334 1.00 23.82 439 GLY A C 1
ATOM 2118 O O . GLY A 1 282 ? -0.556 -7.485 36.136 1.00 23.73 439 GLY A O 1
ATOM 2119 N N . HIS A 1 283 ? -0.386 -9.532 35.235 1.00 24.39 440 HIS A N 1
ATOM 2120 C CA . HIS A 1 283 ? 0.785 -9.893 36.027 1.00 24.98 440 HIS A CA 1
ATOM 2121 C C . HIS A 1 283 ? 1.950 -8.947 35.769 1.00 23.20 440 HIS A C 1
ATOM 2122 O O . HIS A 1 283 ? 2.632 -8.514 36.697 1.00 23.50 440 HIS A O 1
ATOM 2129 N N . PHE A 1 284 ? 2.151 -8.616 34.501 1.00 21.61 441 PHE A N 1
ATOM 2130 C CA . PHE A 1 284 ? 3.240 -7.739 34.099 1.00 20.16 441 PHE A CA 1
ATOM 2131 C C . PHE A 1 284 ? 3.079 -6.342 34.701 1.00 19.96 441 PHE A C 1
ATOM 2132 O O . PHE A 1 284 ? 3.986 -5.833 35.354 1.00 19.25 441 PHE A O 1
ATOM 2140 N N . LEU A 1 285 ? 1.920 -5.730 34.494 1.00 19.94 442 LEU A N 1
ATOM 2141 C CA . LEU A 1 285 ? 1.733 -4.343 34.929 1.00 20.14 442 LEU A CA 1
ATOM 2142 C C . LEU A 1 285 ? 1.414 -4.190 36.414 1.00 21.99 442 LEU A C 1
ATOM 2143 O O . LEU A 1 285 ? 1.956 -3.293 37.054 1.00 21.67 442 LEU A O 1
ATOM 2148 N N . PHE A 1 286 ? 0.556 -5.061 36.964 1.00 24.26 443 PHE A N 1
ATOM 2149 C CA . PHE A 1 286 ? 0.051 -4.884 38.336 1.00 26.68 443 PHE A CA 1
ATOM 2150 C C . PHE A 1 286 ? 0.848 -5.582 39.436 1.00 28.58 443 PHE A C 1
ATOM 2151 O O . PHE A 1 286 ? 0.672 -5.281 40.630 1.00 30.69 443 PHE A O 1
ATOM 2159 N N . ASN A 1 287 ? 1.674 -6.548 39.048 1.00 28.55 444 ASN A N 1
ATOM 2160 C CA . ASN A 1 287 ? 2.545 -7.230 39.993 1.00 29.72 444 ASN A CA 1
ATOM 2161 C C . ASN A 1 287 ? 3.999 -6.832 39.753 1.00 28.13 444 ASN A C 1
ATOM 2162 O O . ASN A 1 287 ? 4.644 -6.249 40.629 1.00 28.45 444 ASN A O 1
ATOM 2167 N N . GLU A 1 288 ? 4.505 -7.131 38.560 1.00 26.50 445 GLU A N 1
ATOM 2168 C CA . GLU A 1 288 ? 5.914 -6.898 38.251 1.00 25.73 445 GLU A CA 1
ATOM 2169 C C . GLU A 1 288 ? 6.299 -5.420 38.276 1.00 24.01 445 GLU A C 1
ATOM 2170 O O . GLU A 1 288 ? 7.323 -5.061 38.861 1.00 24.02 445 GLU A O 1
ATOM 2176 N N . CYS A 1 289 ? 5.479 -4.572 37.654 1.00 22.58 446 CYS A N 1
ATOM 2177 C CA . CYS A 1 289 ? 5.757 -3.135 37.593 1.00 21.67 446 CYS A CA 1
ATOM 2178 C C . CYS A 1 289 ? 5.196 -2.374 38.790 1.00 22.40 446 CYS A C 1
ATOM 2179 O O . CYS A 1 289 ? 5.512 -1.200 38.980 1.00 21.22 446 CYS A O 1
ATOM 2182 N N . GLY A 1 290 ? 4.357 -3.042 39.582 1.00 23.70 447 GLY A N 1
ATOM 2183 C CA . GLY A 1 290 ? 3.810 -2.467 40.808 1.00 25.83 447 GLY A CA 1
ATOM 2184 C C . GLY A 1 290 ? 2.785 -1.380 40.562 1.00 25.56 447 GLY A C 1
ATOM 2185 O O . GLY A 1 290 ? 2.659 -0.448 41.360 1.00 26.27 447 GLY A O 1
ATOM 2186 N N . LEU A 1 291 ? 2.056 -1.502 39.456 1.00 25.60 448 LEU A N 1
ATOM 2187 C CA . LEU A 1 291 ? 1.049 -0.518 39.078 1.00 26.23 448 LEU A CA 1
ATOM 2188 C C . LEU A 1 291 ? -0.338 -1.026 39.456 1.00 28.26 448 LEU A C 1
ATOM 2189 O O . LEU A 1 291 ? -0.479 -2.129 39.998 1.00 29.65 448 LEU A O 1
ATOM 2194 N N . ASN A 1 292 ? -1.358 -0.213 39.194 1.00 29.50 449 ASN A N 1
ATOM 2195 C CA . ASN A 1 292 ? -2.741 -0.594 39.509 1.00 31.87 449 ASN A CA 1
ATOM 2196 C C . ASN A 1 292 ? -3.732 -0.186 38.422 1.00 31.85 449 ASN A C 1
ATOM 2197 O O . ASN A 1 292 ? -3.389 0.563 37.509 1.00 30.26 449 ASN A O 1
ATOM 2202 N N . ASP A 1 293 ? -4.963 -0.682 38.535 1.00 34.03 450 ASP A N 1
ATOM 2203 C CA . ASP A 1 293 ? -6.001 -0.451 37.528 1.00 34.59 450 ASP A CA 1
ATOM 2204 C C . ASP A 1 293 ? -6.469 1.004 37.426 1.00 34.94 450 ASP A C 1
ATOM 2205 O O . ASP A 1 293 ? -7.189 1.361 36.491 1.00 34.78 450 ASP A O 1
ATOM 2210 N N . GLN A 1 294 ? -6.058 1.837 38.381 1.00 35.74 451 GLN A N 1
ATOM 2211 C CA . GLN A 1 294 ? -6.363 3.266 38.330 1.00 36.35 451 GLN A CA 1
ATOM 2212 C C . GLN A 1 294 ? -5.367 4.004 37.438 1.00 34.73 451 GLN A C 1
ATOM 2213 O O . GLN A 1 294 ? -5.657 5.098 36.945 1.00 34.46 451 GLN A O 1
ATOM 2219 N N . GLN A 1 295 ? -4.206 3.384 37.228 1.00 33.30 452 GLN A N 1
ATOM 2220 C CA . GLN A 1 295 ? -3.114 3.959 36.441 1.00 32.13 452 GLN A CA 1
ATOM 2221 C C . GLN A 1 295 ? -3.121 3.497 34.985 1.00 31.14 452 GLN A C 1
ATOM 2222 O O . GLN A 1 295 ? -2.876 4.292 34.071 1.00 30.51 452 GLN A O 1
ATOM 2228 N N . VAL A 1 296 ? -3.382 2.209 34.772 1.00 31.65 453 VAL A N 1
ATOM 2229 C CA . VAL A 1 296 ? -3.487 1.656 33.421 1.00 31.10 453 VAL A CA 1
ATOM 2230 C C . VAL A 1 296 ? -4.703 0.736 33.312 1.00 32.57 453 VAL A C 1
ATOM 2231 O O . VAL A 1 296 ? -4.894 -0.154 34.139 1.00 32.83 453 VAL A O 1
ATOM 2235 N N . ALA A 1 297 ? -5.524 0.985 32.293 1.00 33.05 454 ALA A N 1
ATOM 2236 C CA . ALA A 1 297 ? -6.738 0.213 32.032 1.00 35.24 454 ALA A CA 1
ATOM 2237 C C . ALA A 1 297 ? -7.093 0.346 30.554 1.00 35.42 454 ALA A C 1
ATOM 2238 O O . ALA A 1 297 ? -6.769 1.362 29.935 1.00 34.75 454 ALA A O 1
ATOM 2240 N N . ILE A 1 298 ? -7.761 -0.675 30.008 1.00 37.23 455 ILE A N 1
ATOM 2241 C CA . ILE A 1 298 ? -8.081 -0.778 28.560 1.00 38.18 455 ILE A CA 1
ATOM 2242 C C . ILE A 1 298 ? -6.842 -0.778 27.642 1.00 37.60 455 ILE A C 1
ATOM 2243 O O . ILE A 1 298 ? -6.107 -1.763 27.553 1.00 37.88 455 ILE A O 1
#

GO terms:
  GO:0044010 single-species biofilm formation (P, IMP)
  GO:0035438 cyclic-di-GMP binding (F, IPI)

Radius of gyration: 21.19 Å; Cα contacts (8 Å, |Δi|>4): 473; chains: 1; bounding box: 63×42×57 Å

CATH classification: 3.30.450.40 (+1 more: 3.30.70.2880)

Nearest PDB structures (foldseek):
  4eu0-assembly1_A  TM=1.004E+00  e=7.946E-57  Pseudomonas aeruginosa PAO1
  4euv-assembly1_A  TM=9.967E-01  e=1.754E-52  Pseudomonas aeruginosa PAO1
  4etz-assembly1_A  TM=9.924E-01  e=5.730E-51  Pseudomonas aeruginosa PAO1
  4etx-assembly1_A  TM=9.881E-01  e=1.697E-50  Pseudomonas aeruginosa PAO1
  4etz-assembly2_B  TM=9.798E-01  e=1.384E-48  Pseudomonas aeruginosa PAO1